Protein AF-A0A0D2DLA3-F1 (afdb_monomer_lite)

InterPro domains:
  IPR000996 Clathrin light chain [PF01086] (5-243)
  IPR000996 Clathrin light chain [PTHR10639] (50-236)

Structure (mmCIF, N/CA/C/O backbone):
data_AF-A0A0D2DLA3-F1
#
_entry.id   AF-A0A0D2DLA3-F1
#
loop_
_atom_site.group_PDB
_atom_site.id
_atom_site.type_symbol
_atom_site.label_atom_id
_atom_site.label_alt_id
_atom_site.label_comp_id
_atom_site.label_asym_id
_atom_site.label_entity_id
_atom_site.label_seq_id
_atom_site.pdbx_PDB_ins_code
_atom_site.Cartn_x
_atom_site.Cartn_y
_atom_site.Cartn_z
_atom_site.occupancy
_atom_site.B_iso_or_equiv
_atom_site.auth_seq_id
_atom_site.auth_comp_id
_atom_site.auth_asym_id
_atom_site.auth_atom_id
_atom_site.pdbx_PDB_model_num
ATOM 1 N N . MET A 1 1 ? 17.712 -27.970 -4.338 1.00 46.53 1 MET A N 1
ATOM 2 C CA . MET A 1 1 ? 17.161 -26.888 -3.478 1.00 46.53 1 MET A CA 1
ATOM 3 C C . MET A 1 1 ? 16.225 -25.955 -4.248 1.00 46.53 1 MET A C 1
ATOM 5 O O . MET A 1 1 ? 15.521 -25.199 -3.596 1.00 46.53 1 MET A O 1
ATOM 9 N N . ALA A 1 2 ? 16.168 -26.032 -5.587 1.00 53.97 2 ALA A N 1
ATOM 10 C CA . ALA A 1 2 ? 15.212 -25.301 -6.426 1.00 53.97 2 ALA A CA 1
ATOM 11 C C . ALA A 1 2 ? 13.807 -25.944 -6.466 1.00 53.97 2 ALA A C 1
ATOM 13 O O . ALA A 1 2 ? 12.880 -25.359 -6.998 1.00 53.97 2 ALA A O 1
ATOM 14 N N . ASP A 1 3 ? 13.631 -27.116 -5.857 1.00 66.25 3 ASP A N 1
ATOM 15 C CA . ASP A 1 3 ? 12.430 -27.955 -5.982 1.00 66.25 3 ASP A CA 1
ATOM 16 C C . ASP A 1 3 ? 11.294 -27.591 -5.008 1.00 66.25 3 ASP A C 1
ATOM 18 O O . ASP A 1 3 ? 10.399 -28.394 -4.764 1.00 66.25 3 ASP A O 1
ATOM 22 N N . ARG A 1 4 ? 11.361 -26.413 -4.373 1.00 71.00 4 ARG A N 1
ATOM 23 C CA . ARG A 1 4 ? 10.387 -25.983 -3.349 1.00 71.00 4 ARG A CA 1
ATOM 24 C C . ARG A 1 4 ? 9.403 -24.926 -3.844 1.00 71.00 4 ARG A C 1
ATOM 26 O O . ARG A 1 4 ? 8.439 -24.637 -3.144 1.00 71.00 4 ARG A O 1
ATOM 33 N N . PHE A 1 5 ? 9.653 -24.362 -5.021 1.00 73.00 5 PHE A N 1
ATOM 34 C CA . PHE A 1 5 ? 8.781 -23.389 -5.663 1.00 73.00 5 PHE A CA 1
ATOM 35 C C . PHE A 1 5 ? 8.350 -23.947 -7.021 1.00 73.00 5 PHE A C 1
ATOM 37 O O . PHE A 1 5 ? 9.218 -24.427 -7.752 1.00 73.00 5 PHE A O 1
ATOM 44 N N . PRO A 1 6 ? 7.051 -23.901 -7.363 1.00 71.81 6 PRO A N 1
ATOM 45 C CA . PRO A 1 6 ? 6.599 -24.248 -8.704 1.00 71.81 6 PRO A CA 1
ATOM 46 C C . PRO A 1 6 ? 7.327 -23.386 -9.737 1.00 71.81 6 PRO A C 1
ATOM 48 O O . PRO A 1 6 ? 7.520 -22.184 -9.515 1.00 71.81 6 PRO A O 1
ATOM 51 N N . SER A 1 7 ? 7.728 -23.984 -10.859 1.00 77.19 7 SER A N 1
ATOM 52 C CA . SER A 1 7 ? 8.260 -23.237 -11.998 1.00 77.19 7 SER A CA 1
ATOM 53 C C . SER A 1 7 ? 7.233 -22.190 -12.419 1.00 77.19 7 SER A C 1
ATOM 55 O O . SER A 1 7 ? 6.038 -22.477 -12.469 1.00 77.19 7 SER A O 1
ATOM 57 N N . ILE A 1 8 ? 7.680 -20.987 -12.783 1.00 73.19 8 ILE A N 1
ATOM 58 C CA . ILE A 1 8 ? 6.784 -19.952 -13.329 1.00 73.19 8 ILE A CA 1
ATOM 59 C C . ILE A 1 8 ? 6.012 -20.451 -14.566 1.00 73.19 8 ILE A C 1
ATOM 61 O O . ILE A 1 8 ? 4.908 -19.994 -14.837 1.00 73.19 8 ILE A O 1
ATOM 65 N N . GLU A 1 9 ? 6.579 -21.431 -15.270 1.00 70.38 9 GLU A N 1
ATOM 66 C CA . GLU A 1 9 ? 5.999 -22.101 -16.434 1.00 70.38 9 GLU A CA 1
ATOM 67 C C . GLU A 1 9 ? 4.851 -23.060 -16.058 1.00 70.38 9 GLU A C 1
ATOM 69 O O . GLU A 1 9 ? 3.883 -23.160 -16.807 1.00 70.38 9 GLU A O 1
ATOM 74 N N . ASP A 1 10 ? 4.891 -23.695 -14.879 1.00 68.50 10 ASP A N 1
ATOM 75 C CA . ASP A 1 10 ? 3.811 -24.578 -14.402 1.00 68.50 10 ASP A CA 1
ATOM 76 C C . ASP A 1 10 ? 2.592 -23.778 -13.912 1.00 68.50 10 ASP A C 1
ATOM 78 O O . ASP A 1 10 ? 1.448 -24.215 -14.049 1.00 68.50 10 ASP A O 1
ATOM 82 N N . ILE A 1 11 ? 2.821 -22.570 -13.377 1.00 67.31 11 ILE A N 1
ATOM 83 C CA . ILE A 1 11 ? 1.754 -21.663 -12.920 1.00 67.31 11 ILE A CA 1
ATOM 84 C C . ILE A 1 11 ? 0.933 -21.144 -14.111 1.00 67.31 11 ILE A C 1
ATOM 86 O O . ILE A 1 11 ? -0.289 -21.035 -14.006 1.00 67.31 11 ILE A O 1
ATOM 90 N N . ASP A 1 12 ? 1.578 -20.856 -15.247 1.00 69.25 12 ASP A N 1
ATOM 91 C CA . ASP A 1 12 ? 0.901 -20.398 -16.471 1.00 69.25 12 ASP A CA 1
ATOM 92 C C . ASP A 1 12 ? 0.095 -21.522 -17.146 1.00 69.25 12 ASP A C 1
ATOM 94 O O . ASP A 1 12 ? -0.987 -21.284 -17.684 1.00 69.25 12 ASP A O 1
ATOM 98 N N . ALA A 1 13 ? 0.562 -22.772 -17.042 1.00 65.00 13 ALA A N 1
ATOM 99 C CA . ALA A 1 13 ? -0.146 -23.941 -17.562 1.00 65.00 13 AL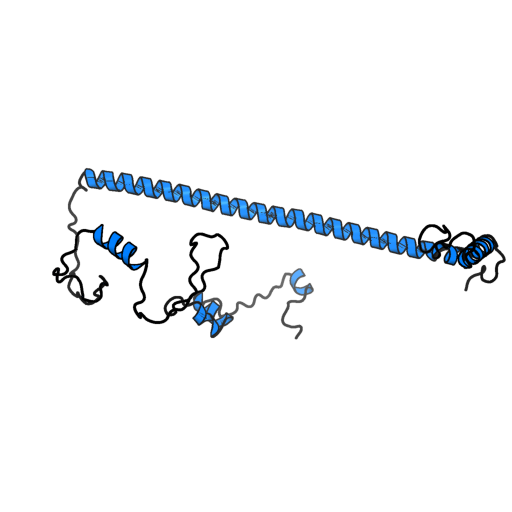A A CA 1
ATOM 100 C C . ALA A 1 13 ? -1.366 -24.365 -16.713 1.00 65.00 13 ALA A C 1
ATOM 102 O O . ALA A 1 13 ? -2.131 -25.235 -17.132 1.00 65.00 13 ALA A O 1
ATOM 103 N N . GLY A 1 14 ? -1.577 -23.755 -15.540 1.00 51.31 14 GLY A N 1
ATOM 104 C CA . GLY A 1 14 ? -2.727 -24.025 -14.670 1.00 51.31 14 GLY A CA 1
ATOM 105 C C . GLY A 1 14 ? -2.709 -25.397 -13.986 1.00 51.31 14 GLY A C 1
ATOM 106 O O . GLY A 1 14 ? -3.703 -25.780 -13.368 1.00 51.31 14 GLY A O 1
ATOM 107 N N . GLU A 1 15 ? -1.596 -26.131 -14.055 1.00 46.56 15 GLU A N 1
ATOM 108 C CA . GLU A 1 15 ? -1.418 -27.439 -13.418 1.00 46.56 15 GLU A CA 1
ATOM 109 C C . GLU A 1 15 ? -0.813 -27.260 -12.021 1.00 46.56 15 GLU A C 1
ATOM 111 O O . GLU A 1 15 ? 0.332 -27.597 -11.732 1.00 46.56 15 GLU A O 1
ATOM 116 N N . ILE A 1 16 ? -1.599 -26.667 -11.125 1.00 53.38 16 ILE A N 1
ATOM 117 C CA . ILE A 1 16 ? -1.250 -26.585 -9.710 1.00 53.38 16 ILE A CA 1
ATOM 118 C C . ILE A 1 16 ? -1.675 -27.917 -9.083 1.00 53.38 16 ILE A C 1
ATOM 120 O O . ILE A 1 16 ? -2.824 -28.066 -8.662 1.00 53.38 16 ILE A O 1
ATOM 124 N N . ASP A 1 17 ? -0.774 -28.905 -9.030 1.00 48.97 17 ASP A N 1
ATOM 125 C CA . ASP A 1 17 ? -0.955 -30.089 -8.174 1.00 48.97 17 ASP A CA 1
ATOM 126 C C . ASP A 1 17 ? -0.864 -29.620 -6.716 1.00 48.97 17 ASP A C 1
ATOM 128 O O . ASP A 1 17 ? 0.175 -29.704 -6.057 1.00 48.97 17 ASP A O 1
ATOM 132 N N . VAL A 1 18 ? -1.956 -29.040 -6.211 1.00 51.19 18 VAL A N 1
ATOM 133 C CA . VAL A 1 18 ? -2.150 -28.787 -4.786 1.00 51.19 18 VAL A CA 1
ATOM 134 C C . VAL A 1 18 ? -2.275 -30.161 -4.153 1.00 51.19 18 VAL A C 1
ATOM 136 O O . VAL A 1 18 ? -3.380 -30.663 -3.962 1.00 51.19 18 VAL A O 1
ATOM 139 N N . ARG A 1 19 ? -1.139 -30.805 -3.865 1.00 47.47 19 ARG A N 1
ATOM 140 C CA . ARG A 1 19 ? -1.125 -31.994 -3.020 1.00 47.47 19 ARG A CA 1
ATOM 141 C C . ARG A 1 19 ? -1.822 -31.603 -1.721 1.00 47.47 19 ARG A C 1
ATOM 143 O O . ARG A 1 19 ? -1.298 -30.742 -1.013 1.00 47.47 19 ARG A O 1
ATOM 150 N N . PRO A 1 20 ? -3.003 -32.168 -1.418 1.00 47.62 20 PRO A N 1
ATOM 151 C CA . PRO A 1 20 ? -3.682 -31.865 -0.177 1.00 47.62 20 PRO A CA 1
ATOM 152 C C . PRO A 1 20 ? -2.811 -32.430 0.940 1.00 47.62 20 PRO A C 1
ATOM 154 O O . PRO A 1 20 ? -2.679 -33.647 1.081 1.00 47.62 20 PRO A O 1
ATOM 157 N N . ASP A 1 21 ? -2.154 -31.543 1.682 1.00 52.16 21 ASP A N 1
ATOM 158 C CA . ASP A 1 21 ? -1.373 -31.954 2.834 1.00 52.16 21 ASP A CA 1
ATOM 159 C C . ASP A 1 21 ? -2.323 -32.633 3.842 1.00 52.16 21 ASP A C 1
ATOM 161 O O . ASP A 1 21 ? -3.357 -32.054 4.204 1.00 52.16 21 ASP A O 1
ATOM 165 N N . PRO A 1 22 ? -2.036 -33.874 4.273 1.00 55.50 22 PRO A N 1
ATOM 166 C CA . PRO A 1 22 ? -2.945 -34.640 5.118 1.00 55.50 22 PRO A CA 1
ATOM 167 C C . PRO A 1 22 ? -3.147 -34.026 6.514 1.00 55.50 22 PRO A C 1
ATOM 169 O O . PRO A 1 22 ? -4.043 -34.465 7.232 1.00 55.50 22 PRO A O 1
ATOM 172 N N . THR A 1 23 ? -2.380 -33.000 6.905 1.00 51.91 23 THR A N 1
ATOM 173 C CA . THR A 1 23 ? -2.573 -32.283 8.179 1.00 51.91 23 THR A CA 1
ATOM 174 C C . THR A 1 23 ? -3.697 -31.241 8.141 1.00 51.91 23 THR A C 1
ATOM 176 O O . THR A 1 23 ? -4.093 -30.716 9.183 1.00 51.91 23 THR A O 1
ATOM 179 N N . ALA A 1 24 ? -4.301 -30.981 6.974 1.00 55.75 24 ALA A N 1
ATOM 180 C CA . ALA A 1 24 ? -5.385 -30.005 6.836 1.00 55.75 24 ALA A CA 1
ATOM 181 C C . ALA A 1 24 ? -6.639 -30.327 7.681 1.00 55.75 24 ALA A C 1
ATOM 183 O O . ALA A 1 24 ? -7.453 -29.433 7.921 1.00 55.75 24 ALA A O 1
ATOM 184 N N . GLN A 1 25 ? -6.797 -31.567 8.161 1.00 59.72 25 GLN A N 1
ATOM 185 C CA . GLN A 1 25 ? -7.984 -32.022 8.901 1.00 59.72 25 GLN A CA 1
ATOM 186 C C . GLN A 1 25 ? -7.878 -31.936 10.441 1.00 59.72 25 GLN A C 1
ATOM 188 O O . GLN A 1 25 ? -8.784 -32.409 11.121 1.00 59.72 25 GLN A O 1
ATOM 193 N N . GLY A 1 26 ? -6.831 -31.317 11.002 1.00 65.69 26 GLY A N 1
ATOM 194 C CA . GLY A 1 26 ? -6.706 -31.084 12.454 1.00 65.69 26 GLY A CA 1
ATOM 195 C C . GLY A 1 26 ? -7.440 -29.834 12.964 1.00 65.69 26 GLY A C 1
ATOM 196 O O . GLY A 1 26 ? -7.836 -28.960 12.186 1.00 65.69 26 GLY A O 1
ATOM 197 N N . SER A 1 27 ? -7.623 -29.714 14.277 1.00 81.19 27 SER A N 1
ATOM 198 C CA . SER A 1 27 ? -8.129 -28.499 14.936 1.00 81.19 27 SER A CA 1
ATOM 199 C C . SER A 1 27 ? -7.154 -27.327 14.738 1.00 81.19 27 SER A C 1
ATOM 201 O O . SER A 1 27 ? -5.972 -27.533 14.477 1.00 81.19 27 SER A O 1
ATOM 203 N N . PHE A 1 28 ? -7.627 -26.076 14.845 1.00 81.81 28 PHE A N 1
ATOM 204 C CA . PHE A 1 28 ? -6.797 -24.870 14.649 1.00 81.81 28 PHE A CA 1
ATOM 205 C C . PHE A 1 28 ? -5.495 -24.893 15.471 1.00 81.81 28 PHE A C 1
ATOM 207 O O . PHE A 1 28 ? -4.442 -24.593 14.917 1.00 81.81 28 PHE A O 1
ATOM 214 N N . LEU A 1 29 ? -5.563 -25.352 16.724 1.00 83.00 29 LEU A N 1
ATOM 215 C CA . LEU A 1 29 ? -4.398 -25.525 17.596 1.00 83.00 29 LEU A CA 1
ATOM 216 C C . LEU A 1 29 ? -3.427 -26.606 17.105 1.00 83.00 29 LEU A C 1
ATOM 218 O O . LEU A 1 29 ? -2.230 -26.405 17.184 1.00 83.00 29 LEU A O 1
ATOM 222 N N . GLU A 1 30 ? -3.898 -27.719 16.537 1.00 85.69 30 GLU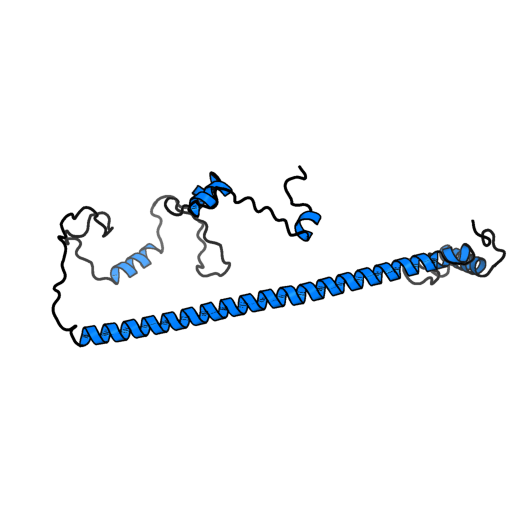 A N 1
ATOM 223 C CA . GLU A 1 30 ? -3.005 -28.759 15.994 1.00 85.69 30 GLU A CA 1
ATOM 224 C C . GLU A 1 30 ? -2.253 -28.260 14.754 1.00 85.69 30 GLU A C 1
ATOM 226 O O . GLU A 1 30 ? -1.089 -28.598 14.549 1.00 85.69 30 GLU A O 1
ATOM 231 N N . ARG A 1 31 ? -2.901 -27.420 13.932 1.00 85.81 31 ARG A N 1
ATOM 232 C CA . ARG A 1 31 ? -2.241 -26.760 12.795 1.00 85.81 31 ARG A CA 1
ATOM 233 C C . ARG A 1 31 ? -1.194 -25.751 13.253 1.00 85.81 31 ARG A C 1
ATOM 235 O O . ARG A 1 31 ? -0.132 -25.669 12.646 1.00 85.81 31 ARG A O 1
ATOM 242 N N . GLU A 1 32 ? -1.501 -24.986 14.294 1.00 87.56 32 GLU A N 1
ATOM 243 C CA . GLU A 1 32 ? -0.587 -23.989 14.848 1.00 87.56 32 GLU A CA 1
ATOM 244 C C . GLU A 1 32 ? 0.581 -24.662 15.587 1.00 87.56 32 GLU A C 1
ATOM 246 O O . GLU A 1 32 ? 1.729 -24.352 15.293 1.00 87.56 32 GLU A O 1
ATOM 251 N N . GLN A 1 33 ? 0.324 -25.711 16.372 1.00 85.38 33 GLN A N 1
ATOM 252 C CA . GLN A 1 33 ? 1.344 -26.557 16.999 1.00 85.38 33 GLN A CA 1
ATOM 253 C C . GLN A 1 33 ? 2.244 -27.259 15.973 1.00 85.38 33 GLN A C 1
ATOM 255 O O . GLN A 1 33 ? 3.447 -27.375 16.185 1.00 85.38 33 GLN A O 1
ATOM 260 N N . ALA A 1 34 ? 1.712 -27.716 14.835 1.00 83.75 34 ALA A N 1
ATOM 261 C CA . ALA A 1 34 ? 2.543 -28.297 13.779 1.00 83.75 34 ALA A CA 1
ATOM 262 C C . ALA A 1 34 ? 3.443 -27.254 13.090 1.00 83.75 34 ALA A C 1
ATOM 264 O O . ALA A 1 34 ? 4.531 -27.596 12.625 1.00 83.75 34 ALA A O 1
ATOM 265 N N . LEU A 1 35 ? 2.991 -25.998 13.007 1.00 85.81 35 LEU A N 1
ATOM 266 C CA . LEU A 1 35 ? 3.730 -24.913 12.364 1.00 85.81 35 LEU A CA 1
ATOM 267 C C . LEU A 1 35 ? 4.778 -24.288 13.295 1.00 85.81 35 LEU A C 1
ATOM 269 O O . LEU A 1 35 ? 5.883 -23.990 12.844 1.00 85.81 35 LEU A O 1
ATOM 273 N N . LEU A 1 36 ? 4.419 -24.082 14.562 1.00 84.75 36 LEU A N 1
ATOM 274 C CA . LEU A 1 36 ? 5.206 -23.352 15.555 1.00 84.75 36 LEU A CA 1
ATOM 275 C C . LEU A 1 36 ? 5.922 -24.273 16.556 1.00 84.75 36 LEU A C 1
ATOM 277 O O . LEU A 1 36 ? 6.849 -23.848 17.236 1.00 84.75 36 LEU A O 1
ATOM 281 N N . GLY A 1 37 ? 5.560 -25.556 16.602 1.00 82.62 37 GLY A N 1
ATOM 282 C CA . GLY A 1 37 ? 6.220 -26.553 17.438 1.00 82.62 37 GLY A CA 1
ATOM 283 C C . GLY A 1 37 ? 6.015 -26.290 18.928 1.00 82.62 37 GLY A C 1
ATOM 284 O O . GLY A 1 37 ? 4.885 -26.174 19.396 1.00 82.62 37 GLY A O 1
ATOM 285 N N . GLU A 1 38 ? 7.122 -26.231 19.670 1.00 79.00 38 GLU A N 1
ATOM 286 C CA . GLU A 1 38 ? 7.143 -25.949 21.114 1.00 79.00 38 GLU A CA 1
ATOM 287 C C . GLU A 1 38 ? 6.714 -24.512 21.456 1.00 79.00 38 GLU A C 1
ATOM 289 O O . GLU A 1 38 ? 6.168 -24.276 22.530 1.00 79.00 38 GLU A O 1
ATOM 294 N N . ASP A 1 39 ? 6.872 -23.567 20.523 1.00 78.19 39 ASP A N 1
ATOM 295 C CA . ASP A 1 39 ? 6.520 -22.160 20.743 1.00 78.19 39 ASP A CA 1
ATOM 296 C C . ASP A 1 39 ? 4.997 -21.921 20.759 1.00 78.19 39 ASP A C 1
ATOM 298 O O . ASP A 1 39 ? 4.549 -20.884 21.248 1.00 78.19 39 ASP A O 1
ATOM 302 N N . ALA A 1 40 ? 4.183 -22.873 20.283 1.00 80.12 40 ALA A N 1
ATOM 303 C CA . ALA A 1 40 ? 2.720 -22.772 20.338 1.00 80.12 40 ALA A CA 1
ATOM 304 C C . ALA A 1 40 ? 2.188 -22.702 21.787 1.00 80.12 40 ALA A C 1
ATOM 306 O O . ALA A 1 40 ? 1.166 -22.068 22.047 1.00 80.12 40 ALA A O 1
ATOM 307 N N . GLU A 1 41 ? 2.909 -23.276 22.763 1.00 76.19 41 GLU A N 1
ATOM 308 C CA . GLU A 1 41 ? 2.534 -23.204 24.187 1.00 76.19 41 GLU A CA 1
ATOM 309 C C . GLU A 1 41 ? 2.611 -21.777 24.758 1.00 76.19 41 GLU A C 1
ATOM 311 O O . GLU A 1 41 ? 1.994 -21.487 25.782 1.00 76.19 41 GLU A O 1
ATOM 316 N N . LEU A 1 42 ? 3.320 -20.852 24.097 1.00 74.12 42 LEU A N 1
ATOM 317 C CA . LEU A 1 42 ? 3.377 -19.448 24.514 1.00 74.12 42 LEU A CA 1
ATOM 318 C C . LEU A 1 42 ? 2.016 -18.746 24.379 1.00 74.12 42 LEU A C 1
ATOM 320 O O . LEU A 1 42 ? 1.752 -17.776 25.094 1.00 74.12 42 LEU A O 1
ATOM 324 N N . PHE A 1 43 ? 1.161 -19.230 23.474 1.00 69.19 43 PHE A N 1
ATOM 325 C CA . PHE A 1 43 ? -0.148 -18.649 23.184 1.00 69.19 43 PHE A CA 1
ATOM 326 C C . PHE A 1 43 ? -1.301 -19.312 23.949 1.00 69.19 43 PHE A C 1
ATOM 328 O O . PHE A 1 43 ? -2.422 -18.800 23.888 1.00 69.19 43 PHE A O 1
ATOM 335 N N . ASP A 1 44 ? -1.061 -20.394 24.702 1.00 71.06 44 ASP A N 1
ATOM 336 C CA . ASP A 1 44 ? -2.068 -20.925 25.624 1.00 71.06 44 ASP A CA 1
ATOM 337 C C . ASP A 1 44 ? -2.171 -19.996 26.842 1.00 71.06 44 ASP A C 1
ATOM 339 O O . ASP A 1 44 ? -1.439 -20.094 27.828 1.00 71.06 44 ASP A O 1
ATOM 343 N N . THR A 1 45 ? -3.096 -19.038 26.766 1.00 62.78 45 THR A N 1
ATOM 344 C CA . THR A 1 45 ? -3.342 -18.015 27.796 1.00 62.78 45 THR A CA 1
ATOM 345 C C . THR A 1 45 ? -3.840 -18.583 29.130 1.00 62.78 45 THR A C 1
ATOM 347 O O . THR A 1 45 ? -4.158 -17.819 30.040 1.00 62.78 45 THR A O 1
ATOM 350 N N . THR A 1 46 ? -3.955 -19.905 29.252 1.00 62.94 46 THR A N 1
ATOM 351 C CA . THR A 1 46 ? -4.566 -20.567 30.402 1.00 62.94 46 THR A CA 1
ATOM 352 C C . THR A 1 46 ? -3.632 -20.647 31.616 1.00 62.94 46 THR A C 1
ATOM 354 O O . THR A 1 46 ? -4.141 -20.649 32.733 1.00 62.94 46 THR A O 1
ATOM 357 N N . ASP A 1 47 ? -2.298 -20.637 31.451 1.00 50.50 47 ASP A N 1
ATOM 358 C CA . ASP A 1 47 ? -1.384 -20.911 32.584 1.00 50.50 47 ASP A CA 1
ATOM 359 C C . ASP A 1 47 ? -0.183 -19.957 32.758 1.00 50.50 47 ASP A C 1
ATOM 361 O O . ASP A 1 47 ? 0.784 -20.299 33.438 1.00 50.50 47 ASP A O 1
ATOM 365 N N . ARG A 1 48 ? -0.190 -18.731 32.202 1.00 46.03 48 ARG A N 1
ATOM 366 C CA . ARG A 1 48 ? 0.915 -17.773 32.454 1.00 46.03 48 ARG A CA 1
ATOM 367 C C . ARG A 1 48 ? 0.461 -16.321 32.669 1.00 46.03 48 ARG A C 1
ATOM 369 O O . ARG A 1 48 ? -0.071 -15.704 31.747 1.00 46.03 48 ARG A O 1
ATOM 376 N N . PRO A 1 49 ? 0.737 -15.717 33.844 1.00 47.75 49 PRO A N 1
ATOM 377 C CA . PRO A 1 49 ? 0.519 -14.294 34.069 1.00 47.75 49 PRO A CA 1
ATOM 378 C C . PRO A 1 49 ? 1.648 -13.511 33.387 1.00 47.75 49 PRO A C 1
ATOM 380 O O . PRO A 1 49 ? 2.811 -13.638 33.763 1.00 47.75 49 PRO A O 1
ATOM 383 N N . GLY A 1 50 ? 1.318 -12.727 32.361 1.00 46.81 50 GLY A N 1
ATOM 384 C CA . GLY A 1 50 ? 2.293 -11.881 31.660 1.00 46.81 50 GLY A CA 1
ATOM 385 C C . GLY A 1 50 ? 2.214 -11.900 30.134 1.00 46.81 50 GLY A C 1
ATOM 386 O O . GLY A 1 50 ? 3.158 -11.449 29.491 1.00 46.81 50 GLY A O 1
ATOM 387 N N . ALA A 1 51 ? 1.124 -12.411 29.547 1.00 45.00 51 ALA A N 1
ATOM 388 C CA . ALA A 1 51 ? 0.850 -12.235 28.123 1.00 45.00 51 ALA A CA 1
ATOM 389 C C . ALA A 1 51 ? 0.875 -10.734 27.777 1.00 45.00 51 ALA A C 1
ATOM 391 O O . ALA A 1 51 ? 0.094 -9.947 28.312 1.00 45.00 51 ALA A O 1
ATOM 392 N N . ALA A 1 52 ? 1.839 -10.364 26.935 1.00 46.56 52 ALA A N 1
ATOM 393 C CA . ALA A 1 52 ? 2.229 -9.001 26.612 1.00 46.56 52 ALA A CA 1
ATOM 394 C C . ALA A 1 52 ? 1.046 -8.162 26.104 1.00 46.56 52 ALA A C 1
ATOM 396 O O . ALA A 1 52 ? 0.571 -8.342 24.982 1.00 46.56 52 ALA A O 1
ATOM 397 N N . THR A 1 53 ? 0.585 -7.220 26.925 1.00 45.97 53 THR A N 1
ATOM 398 C CA . THR A 1 53 ? -0.293 -6.142 26.474 1.00 45.97 53 THR A CA 1
ATOM 399 C C . THR A 1 53 ? 0.559 -5.131 25.718 1.00 45.97 53 THR A C 1
ATOM 401 O O . THR A 1 53 ? 1.524 -4.599 26.259 1.00 45.97 53 THR A O 1
ATOM 404 N N . VAL A 1 54 ? 0.217 -4.920 24.452 1.00 44.66 54 VAL A N 1
ATOM 405 C CA . VAL A 1 54 ? 0.807 -3.921 23.557 1.00 44.66 54 VAL A CA 1
ATOM 406 C C . VAL A 1 54 ? 0.724 -2.525 24.177 1.00 44.66 54 VAL A C 1
ATOM 408 O O . VAL A 1 54 ? -0.360 -2.071 24.537 1.00 44.66 54 VAL A O 1
ATOM 411 N N . GLU A 1 55 ? 1.887 -1.888 24.297 1.00 37.22 55 GLU A N 1
ATOM 412 C CA . GLU A 1 55 ? 2.071 -0.496 24.695 1.00 37.22 55 GLU A CA 1
ATOM 413 C C . GLU A 1 55 ? 1.482 0.419 23.613 1.00 37.22 55 GLU A C 1
ATOM 415 O O . GLU A 1 55 ? 2.039 0.536 22.521 1.00 37.22 55 GLU A O 1
ATOM 420 N N . ASP A 1 56 ? 0.328 1.019 23.902 1.00 45.06 56 ASP A N 1
ATOM 421 C CA . ASP A 1 56 ? -0.198 2.157 23.152 1.00 45.06 56 ASP A CA 1
ATOM 422 C C . ASP A 1 56 ? 0.150 3.415 23.956 1.00 45.06 56 ASP A C 1
ATOM 424 O O . ASP A 1 56 ? -0.196 3.549 25.131 1.00 45.06 56 ASP A O 1
ATOM 428 N N . ASP A 1 57 ? 0.935 4.268 23.308 1.00 42.53 57 ASP A N 1
ATOM 429 C CA . ASP A 1 57 ? 1.654 5.450 23.793 1.00 42.53 57 ASP A CA 1
ATOM 430 C C . ASP A 1 57 ? 0.697 6.639 24.057 1.00 42.53 57 ASP A C 1
ATOM 432 O O . ASP A 1 57 ? 0.937 7.766 23.629 1.00 42.53 57 ASP A O 1
ATOM 436 N N . ASP A 1 58 ? -0.423 6.383 24.737 1.00 47.66 58 ASP A N 1
ATOM 437 C CA . ASP A 1 58 ? -1.391 7.394 25.169 1.00 47.66 58 ASP A CA 1
ATOM 438 C C . ASP A 1 58 ? -1.601 7.289 26.689 1.00 47.66 58 ASP A C 1
ATOM 440 O O . ASP A 1 58 ? -2.434 6.543 27.205 1.00 47.66 58 ASP A O 1
ATOM 444 N N . ASP A 1 59 ? -0.774 8.065 27.390 1.00 45.34 59 ASP A N 1
ATOM 445 C CA . ASP A 1 59 ? -0.871 8.562 28.767 1.00 45.34 59 ASP A CA 1
ATOM 446 C C . ASP A 1 59 ? -2.293 8.531 29.375 1.00 45.34 59 ASP A C 1
ATOM 448 O O . ASP A 1 59 ? -3.028 9.522 29.374 1.00 45.34 59 ASP A O 1
ATOM 452 N N . LEU A 1 60 ? -2.690 7.374 29.919 1.00 51.75 60 LEU A N 1
ATOM 453 C CA . LEU A 1 60 ? -3.938 7.205 30.678 1.00 51.75 60 LEU A CA 1
ATOM 454 C C . LEU A 1 60 ? -3.730 6.640 32.087 1.00 51.75 60 LEU A C 1
ATOM 456 O O . LEU A 1 60 ? -4.701 6.275 32.741 1.00 51.75 60 LEU A O 1
ATOM 460 N N . LEU A 1 61 ? -2.492 6.610 32.580 1.00 52.12 61 LEU A N 1
ATOM 461 C CA . LEU A 1 61 ? -2.159 6.344 33.983 1.00 52.12 61 LEU A CA 1
ATOM 462 C C . LEU A 1 61 ? -0.840 7.053 34.312 1.00 52.12 61 LEU A C 1
ATOM 464 O O . LEU A 1 61 ? 0.215 6.445 34.481 1.00 52.12 61 LEU A O 1
ATOM 468 N N . GLY A 1 62 ? -0.911 8.383 34.360 1.00 43.00 62 GLY A N 1
ATOM 469 C CA . GLY A 1 62 ? 0.173 9.215 34.858 1.00 43.00 62 GLY A CA 1
ATOM 470 C C . GLY A 1 62 ? 0.502 8.847 36.304 1.00 43.00 62 GLY A C 1
ATOM 471 O O . GLY A 1 62 ? -0.317 9.049 37.198 1.00 43.00 62 GLY A O 1
ATOM 472 N N . GLY A 1 63 ? 1.702 8.318 36.537 1.00 45.94 63 GLY A N 1
ATOM 473 C CA . GLY A 1 63 ? 2.158 8.016 37.892 1.00 45.94 63 GLY A CA 1
ATOM 474 C C . GLY A 1 63 ? 3.282 6.995 37.969 1.00 45.94 63 GLY A C 1
ATOM 475 O O . GLY A 1 63 ? 3.087 5.922 38.519 1.00 45.94 63 GLY A O 1
ATOM 476 N N . ASP A 1 64 ? 4.433 7.357 37.400 1.00 44.59 64 ASP A N 1
ATOM 477 C CA . ASP A 1 64 ? 5.796 6.887 37.699 1.00 44.59 64 ASP A CA 1
ATOM 478 C C . ASP A 1 64 ? 5.926 5.935 38.912 1.00 44.59 64 ASP A C 1
ATOM 480 O O . ASP A 1 64 ? 5.843 6.348 40.070 1.00 44.59 64 ASP A O 1
ATOM 484 N N . GLY A 1 65 ? 6.138 4.646 38.641 1.00 39.91 65 GLY A N 1
ATOM 485 C CA . GLY A 1 65 ? 6.247 3.617 39.673 1.00 39.91 65 GLY A CA 1
ATOM 486 C C . GLY A 1 65 ? 6.632 2.264 39.094 1.00 39.91 65 GLY A C 1
ATOM 487 O O . GLY A 1 65 ? 5.805 1.364 39.004 1.00 39.91 65 GLY A O 1
ATOM 488 N N . ASP A 1 66 ? 7.891 2.177 38.673 1.00 44.97 66 ASP A N 1
ATOM 489 C CA . ASP A 1 66 ? 8.638 0.997 38.234 1.00 44.97 66 ASP A CA 1
ATOM 490 C C . ASP A 1 66 ? 8.065 -0.364 38.684 1.00 44.97 66 ASP A C 1
ATOM 492 O O . ASP A 1 66 ? 8.009 -0.721 39.865 1.00 44.97 66 ASP A O 1
ATOM 496 N N . PHE A 1 67 ? 7.682 -1.128 37.664 1.00 37.56 67 PHE A N 1
ATOM 497 C CA . PHE A 1 67 ? 7.330 -2.538 37.670 1.00 37.56 67 PHE A CA 1
ATOM 498 C C . PHE A 1 67 ? 8.343 -3.386 38.455 1.00 37.56 67 PHE A C 1
ATOM 500 O O . PHE A 1 67 ? 9.346 -3.827 37.903 1.00 37.56 67 PHE A O 1
ATOM 507 N N . THR A 1 68 ? 8.038 -3.758 39.700 1.00 40.34 68 THR A N 1
ATOM 508 C CA . THR A 1 68 ? 8.607 -4.985 40.282 1.00 40.34 68 THR A CA 1
ATOM 509 C C . THR A 1 68 ? 7.586 -5.732 41.136 1.00 40.34 68 THR A C 1
ATOM 511 O O . THR A 1 68 ? 7.232 -5.361 42.252 1.00 40.34 68 THR A O 1
ATOM 514 N N . SER A 1 69 ? 7.106 -6.845 40.587 1.00 37.62 69 SER A N 1
ATOM 515 C CA . SER A 1 69 ? 6.281 -7.834 41.273 1.00 37.62 69 SE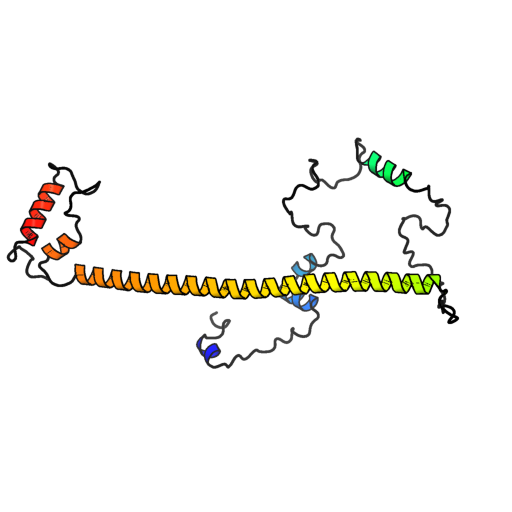R A CA 1
ATOM 516 C C . SER A 1 69 ? 7.133 -8.605 42.293 1.00 37.62 69 SER A C 1
ATOM 518 O O . SER A 1 69 ? 7.754 -9.611 41.959 1.00 37.62 69 SER A O 1
ATOM 520 N N . ALA A 1 70 ? 7.196 -8.138 43.541 1.00 37.53 70 ALA A N 1
ATOM 521 C CA . ALA A 1 70 ? 7.802 -8.872 44.656 1.00 37.53 70 ALA A CA 1
ATOM 522 C C . ALA A 1 70 ? 7.128 -8.492 45.994 1.00 37.53 70 ALA A C 1
ATOM 524 O O . ALA A 1 70 ? 6.570 -7.405 46.117 1.00 37.53 70 ALA A O 1
ATOM 525 N N . PRO A 1 71 ? 7.081 -9.405 46.980 1.00 42.59 71 PRO A N 1
ATOM 526 C CA . PRO A 1 71 ? 5.939 -9.532 47.879 1.00 42.59 71 PRO A CA 1
ATOM 527 C C . PRO A 1 71 ? 5.890 -8.482 48.994 1.00 42.59 71 PRO A C 1
ATOM 529 O O . PRO A 1 71 ? 6.910 -8.118 49.574 1.00 42.59 71 PRO A O 1
ATOM 532 N N . VAL A 1 72 ? 4.646 -8.098 49.312 1.00 41.41 72 VAL A N 1
ATOM 533 C CA . VAL A 1 72 ? 4.148 -7.315 50.457 1.00 41.41 72 VAL A CA 1
ATOM 534 C C . VAL A 1 72 ? 5.149 -7.214 51.616 1.00 41.41 72 VAL A C 1
ATOM 536 O O . VAL A 1 72 ? 5.216 -8.064 52.504 1.00 41.41 72 VAL A O 1
ATOM 539 N N . GLN A 1 73 ? 5.898 -6.115 51.634 1.00 35.84 73 GLN A N 1
ATOM 540 C CA . GLN A 1 73 ? 6.427 -5.518 52.856 1.00 35.84 73 GLN A CA 1
ATOM 541 C C . GLN A 1 73 ? 5.826 -4.114 52.978 1.00 35.84 73 GLN A C 1
ATOM 543 O O . GLN A 1 73 ? 5.798 -3.380 51.992 1.00 35.84 73 GLN A O 1
ATOM 548 N N . PRO A 1 74 ? 5.289 -3.732 54.150 1.00 49.12 74 PRO A N 1
ATOM 549 C CA . PRO A 1 74 ? 4.457 -2.548 54.259 1.00 49.12 74 PRO A CA 1
ATOM 550 C C . PRO A 1 74 ? 5.344 -1.300 54.269 1.00 49.12 74 PRO A C 1
ATOM 552 O O . PRO A 1 74 ? 6.113 -1.065 55.200 1.00 49.12 74 PRO A O 1
ATOM 555 N N . SER A 1 75 ? 5.238 -0.484 53.228 1.00 38.66 75 SER A N 1
ATOM 556 C CA . SER A 1 75 ? 5.676 0.912 53.225 1.00 38.66 75 SER A CA 1
ATOM 557 C C . SER A 1 75 ? 4.605 1.718 52.502 1.00 38.66 75 SER A C 1
ATOM 559 O O . SER A 1 75 ? 4.221 1.391 51.386 1.00 38.66 75 SER A O 1
ATOM 561 N N . GLY A 1 76 ? 4.016 2.647 53.254 1.00 36.28 76 GLY A N 1
ATOM 562 C CA . GLY A 1 76 ? 2.663 3.154 53.052 1.00 36.28 76 GLY A CA 1
ATOM 563 C C . GLY A 1 76 ? 2.509 4.296 52.056 1.00 36.28 76 GLY A C 1
ATOM 564 O O . GLY A 1 76 ? 3.482 4.830 51.531 1.00 36.28 76 GLY A O 1
ATOM 565 N N . GLY A 1 77 ? 1.251 4.697 51.866 1.00 51.12 77 GLY A N 1
ATOM 566 C CA . GLY A 1 77 ? 0.916 5.923 51.154 1.00 51.12 77 GLY A CA 1
ATOM 567 C C . GLY A 1 77 ? -0.542 6.047 50.745 1.00 51.12 77 GLY A C 1
ATOM 568 O O . GLY A 1 77 ? -1.309 6.705 51.441 1.00 51.12 77 GLY A O 1
ATOM 569 N N . ASP A 1 78 ? -0.900 5.433 49.616 1.00 55.34 78 ASP A N 1
ATOM 570 C CA . ASP A 1 78 ? -2.012 5.948 48.802 1.00 55.34 78 ASP A CA 1
ATOM 571 C C . ASP A 1 78 ? -3.045 4.875 48.406 1.00 55.34 78 ASP A C 1
ATOM 573 O O . ASP A 1 78 ? -4.214 4.999 48.755 1.00 55.34 78 ASP A O 1
ATOM 577 N N . GLY A 1 79 ? -2.627 3.744 47.822 1.00 55.31 79 GLY A N 1
ATOM 578 C CA . GLY A 1 79 ? -3.565 2.723 47.311 1.00 55.31 79 GLY A CA 1
ATOM 579 C C . GLY A 1 79 ? -4.387 1.964 48.365 1.00 55.31 79 GLY A C 1
ATOM 580 O O . GLY A 1 79 ? -5.342 1.275 48.023 1.00 55.31 79 GLY A O 1
ATOM 581 N N . GLN A 1 80 ? -4.045 2.083 49.652 1.00 59.84 80 GLN A N 1
ATOM 582 C CA . GLN A 1 80 ? -4.891 1.541 50.722 1.00 59.84 80 GLN A CA 1
ATOM 583 C C . GLN A 1 80 ? -6.153 2.395 50.908 1.00 59.84 80 GLN A C 1
ATOM 585 O O . GLN A 1 80 ? -7.225 1.834 51.083 1.00 59.84 80 GLN A O 1
ATOM 590 N N . GLN A 1 81 ? -6.060 3.722 50.738 1.00 73.38 81 GLN A N 1
ATOM 591 C CA . GLN A 1 81 ? -7.196 4.626 50.941 1.00 73.38 81 GLN A CA 1
ATOM 592 C C . GLN A 1 81 ? -8.298 4.436 49.889 1.00 73.38 81 GLN A C 1
ATOM 594 O O . GLN A 1 81 ? -9.469 4.489 50.242 1.00 73.38 81 GLN A O 1
ATOM 599 N N . GLU A 1 82 ? -7.956 4.191 48.618 1.00 77.12 82 GLU A N 1
ATOM 600 C CA . GLU A 1 82 ? -8.957 3.987 47.553 1.00 77.12 82 GLU A CA 1
ATOM 601 C C . GLU A 1 82 ? -9.699 2.651 47.684 1.00 77.12 82 GLU A C 1
ATOM 603 O O . GLU A 1 82 ? -10.903 2.580 47.431 1.00 77.12 82 GLU A O 1
ATOM 608 N N . LEU A 1 83 ? -8.996 1.594 48.107 1.00 80.25 83 LEU A N 1
ATOM 609 C CA . LEU A 1 83 ? -9.630 0.318 48.436 1.00 80.25 83 LEU A CA 1
ATOM 610 C C . LEU A 1 83 ? -10.518 0.457 49.678 1.00 80.25 83 LEU A C 1
ATOM 612 O O . LEU A 1 83 ? -11.666 0.026 49.625 1.00 80.25 83 LEU A O 1
ATOM 616 N N . ASP A 1 84 ? -10.046 1.132 50.733 1.00 82.88 84 ASP A N 1
ATOM 617 C CA . ASP A 1 84 ? -10.852 1.433 51.924 1.00 82.88 84 ASP A CA 1
ATOM 618 C C . ASP A 1 84 ? -12.122 2.247 51.559 1.00 82.88 84 ASP A C 1
ATOM 620 O O . ASP A 1 84 ? -13.204 1.993 52.095 1.00 82.88 84 ASP A O 1
ATOM 624 N N . ASP A 1 85 ? -12.035 3.195 50.614 1.00 85.94 85 ASP A N 1
ATOM 625 C CA . ASP A 1 85 ? -13.167 4.024 50.162 1.00 85.94 85 ASP A CA 1
ATOM 626 C C . ASP A 1 85 ? -14.188 3.214 49.333 1.00 85.94 85 ASP A C 1
ATOM 628 O O . ASP A 1 85 ? -15.396 3.265 49.607 1.00 85.94 85 ASP A O 1
ATOM 632 N N . PHE A 1 86 ? -13.720 2.380 48.390 1.00 86.81 86 PHE A N 1
ATOM 633 C CA . PHE A 1 86 ? -14.568 1.436 47.647 1.00 86.81 86 PHE A CA 1
ATOM 634 C C . PHE A 1 86 ? -15.252 0.434 48.587 1.00 86.81 86 PHE A C 1
ATOM 636 O O . PHE A 1 86 ? -16.458 0.210 48.469 1.00 86.81 86 PHE A O 1
ATOM 643 N N . GLU A 1 87 ? -14.526 -0.130 49.556 1.00 81.56 87 GLU A N 1
ATOM 644 C CA . GLU A 1 87 ? -15.074 -1.070 50.538 1.00 81.56 87 GLU A CA 1
ATOM 645 C C . GLU A 1 87 ? -16.080 -0.401 51.487 1.00 81.56 87 GLU A C 1
ATOM 647 O O . GLU A 1 87 ? -17.101 -1.004 51.816 1.00 81.56 87 GLU A O 1
ATOM 652 N N . SER A 1 88 ? -15.862 0.862 51.873 1.00 84.38 88 SER A N 1
ATOM 653 C CA . SER A 1 88 ? -16.795 1.618 52.724 1.00 84.38 88 SER A CA 1
ATOM 654 C C . SER A 1 88 ? -18.091 2.039 52.014 1.00 84.38 88 SER A C 1
ATOM 656 O O . SER A 1 88 ? -19.107 2.291 52.671 1.00 84.38 88 SER A O 1
ATOM 658 N N . SER A 1 89 ? -18.079 2.083 50.675 1.00 87.31 89 SER A N 1
ATOM 659 C CA . SER A 1 89 ? -19.243 2.418 49.844 1.00 87.31 89 SER A CA 1
ATOM 660 C C . SER A 1 89 ? -20.260 1.278 49.744 1.00 87.31 89 SER A C 1
ATOM 662 O O . SER A 1 89 ? -21.432 1.517 49.429 1.00 87.31 89 SER A O 1
ATOM 664 N N . PHE A 1 90 ? -19.848 0.041 50.033 1.00 83.19 90 PHE A N 1
ATOM 665 C CA . PHE A 1 90 ? -20.753 -1.098 50.127 1.00 83.19 90 PHE A CA 1
ATOM 666 C C . PHE A 1 90 ? -21.091 -1.388 51.598 1.00 83.19 90 PHE A C 1
ATOM 668 O O . PHE A 1 90 ? -20.210 -1.380 52.455 1.00 83.19 90 PHE A O 1
ATOM 675 N N . PRO A 1 91 ? -22.364 -1.664 51.943 1.00 82.88 91 PRO A N 1
ATOM 676 C CA . PRO A 1 91 ? -22.696 -2.113 53.290 1.00 82.88 91 PRO A CA 1
ATOM 677 C C . PRO A 1 91 ? -21.912 -3.391 53.612 1.00 82.88 91 PRO A C 1
ATOM 679 O O . PRO A 1 91 ? -21.872 -4.305 52.787 1.00 82.88 91 PRO A O 1
ATOM 682 N N . ALA A 1 92 ? -21.321 -3.463 54.811 1.00 72.62 92 ALA A N 1
ATOM 683 C CA . ALA A 1 92 ? -20.583 -4.639 55.265 1.00 72.62 92 ALA A CA 1
ATOM 684 C C . ALA A 1 92 ? -21.453 -5.897 55.112 1.00 72.62 92 ALA A C 1
ATOM 686 O O . ALA A 1 92 ? -22.478 -6.049 55.783 1.00 72.62 92 ALA A O 1
ATOM 687 N N . ILE A 1 93 ? -21.057 -6.781 54.197 1.00 69.69 93 ILE A N 1
ATOM 688 C CA . ILE A 1 93 ? -21.722 -8.063 53.994 1.00 69.69 93 ILE A CA 1
ATOM 689 C C . ILE A 1 93 ? -21.394 -8.925 55.215 1.00 69.69 93 ILE A C 1
ATOM 691 O O . ILE A 1 93 ? -20.229 -9.218 55.476 1.00 69.69 93 ILE A O 1
ATOM 695 N N . ASP A 1 94 ? -22.412 -9.321 55.981 1.00 65.06 94 ASP A N 1
ATOM 696 C CA . ASP A 1 94 ? -22.263 -10.303 57.056 1.00 65.06 94 ASP A CA 1
ATOM 697 C C . ASP A 1 94 ? -21.765 -11.627 56.451 1.00 65.06 94 ASP A C 1
ATOM 699 O O . ASP A 1 94 ? -22.516 -12.409 55.868 1.00 65.06 94 ASP A O 1
ATOM 703 N N . THR A 1 95 ? -20.461 -11.878 56.567 1.00 61.69 95 THR A N 1
ATOM 704 C CA . THR A 1 95 ? -19.803 -13.109 56.102 1.00 61.69 95 THR A CA 1
ATOM 705 C C . THR A 1 95 ? -20.104 -14.313 56.994 1.00 6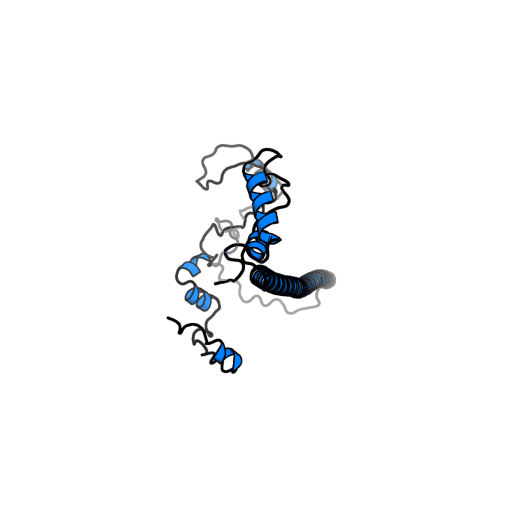1.69 95 THR A C 1
ATOM 707 O O . THR A 1 95 ? -19.567 -15.393 56.766 1.00 61.69 95 THR A O 1
ATOM 710 N N . ARG A 1 96 ? -21.004 -14.183 57.984 1.00 56.56 96 ARG A N 1
ATOM 711 C CA . ARG A 1 96 ? -21.601 -15.350 58.653 1.00 56.56 96 ARG A CA 1
ATOM 712 C C . ARG A 1 96 ? -22.603 -16.083 57.771 1.00 56.56 96 ARG A C 1
ATOM 714 O O . ARG A 1 96 ? -23.100 -17.127 58.184 1.00 56.56 96 ARG A O 1
ATOM 721 N N . ASN A 1 97 ? -22.890 -15.586 56.569 1.00 52.47 97 ASN A N 1
ATOM 722 C CA . ASN A 1 97 ? -23.546 -16.406 55.570 1.00 52.47 97 ASN A CA 1
ATOM 723 C C . ASN A 1 97 ? -22.639 -17.604 55.232 1.00 52.47 97 ASN A C 1
ATOM 725 O O . ASN A 1 97 ? -21.673 -17.466 54.484 1.00 52.47 97 ASN A O 1
ATOM 729 N N . GLU A 1 98 ? -22.985 -18.783 55.759 1.00 57.09 98 GLU A N 1
ATOM 730 C CA . GLU A 1 98 ? -22.312 -20.077 55.528 1.00 57.09 98 GLU A CA 1
ATOM 731 C C . GLU A 1 98 ? -22.185 -20.457 54.036 1.00 57.09 98 GLU A C 1
ATOM 733 O O . GLU A 1 98 ? -21.541 -21.446 53.701 1.00 57.09 98 GLU A O 1
ATOM 738 N N . SER A 1 99 ? -22.766 -19.666 53.127 1.00 55.25 99 SER A N 1
ATOM 739 C CA . SER A 1 99 ? -22.670 -19.834 51.674 1.00 55.25 99 SER A CA 1
ATOM 740 C C . SER A 1 99 ? -21.381 -19.274 51.047 1.00 55.25 99 SER A C 1
ATOM 742 O O . SER A 1 99 ? -21.167 -19.470 49.853 1.00 55.25 99 SER A O 1
ATOM 744 N N . VAL A 1 100 ? -20.530 -18.559 51.795 1.00 50.50 100 VAL A N 1
ATOM 745 C CA . VAL A 1 100 ? -19.247 -18.040 51.284 1.00 50.50 100 VAL A CA 1
ATOM 746 C C . VAL A 1 100 ? -18.109 -18.912 51.810 1.00 50.50 100 VAL A C 1
ATOM 748 O O . VAL A 1 100 ? -17.741 -18.840 52.980 1.00 50.50 100 VAL A O 1
ATOM 751 N N . ALA A 1 101 ? -17.538 -19.748 50.941 1.00 53.47 101 ALA A N 1
ATOM 752 C CA . ALA A 1 101 ? -16.334 -20.504 51.270 1.00 53.47 101 ALA A CA 1
ATOM 753 C C . ALA A 1 101 ? -15.161 -19.542 51.583 1.00 53.47 101 ALA A C 1
ATOM 755 O O . ALA A 1 101 ? -15.068 -18.472 50.971 1.00 53.47 101 ALA A O 1
ATOM 756 N N . PRO A 1 102 ? -14.227 -19.907 52.487 1.00 61.69 102 PRO A N 1
ATOM 757 C CA . PRO A 1 102 ? -13.223 -18.998 53.061 1.00 61.69 102 PRO A CA 1
ATOM 758 C C . PRO A 1 102 ? -12.171 -18.435 52.082 1.00 61.69 102 PRO A C 1
ATOM 760 O O . PRO A 1 102 ? -11.246 -17.762 52.521 1.00 61.69 102 PRO A O 1
ATOM 763 N N . SER A 1 103 ? -12.297 -18.674 50.772 1.00 59.22 103 SER A N 1
ATOM 764 C CA . SER A 1 103 ? -11.400 -18.138 49.737 1.00 59.22 103 SER A CA 1
ATOM 765 C C . SER A 1 103 ? -12.099 -17.240 48.699 1.00 59.22 103 SER A C 1
ATOM 767 O O . SER A 1 103 ? -11.582 -17.063 47.598 1.00 59.22 103 SER A O 1
ATOM 769 N N . GLY A 1 104 ? -13.275 -16.676 49.004 1.00 58.66 104 GLY A N 1
ATOM 770 C CA . GLY A 1 104 ? -13.880 -15.575 48.226 1.00 58.66 104 GLY A CA 1
ATOM 771 C C . GLY A 1 104 ? -14.324 -15.906 46.792 1.00 58.66 104 GLY A C 1
ATOM 772 O O . GLY A 1 104 ? -14.821 -15.034 46.085 1.00 58.66 104 GLY A O 1
ATOM 773 N N . THR A 1 105 ? -14.193 -17.158 46.355 1.00 54.69 105 THR A N 1
ATOM 774 C CA . THR A 1 105 ? -14.634 -17.613 45.035 1.00 54.69 105 THR A CA 1
ATOM 775 C C . THR A 1 105 ? -15.995 -18.299 45.178 1.00 54.69 105 THR A C 1
ATOM 777 O O . THR A 1 105 ? -16.112 -19.306 45.867 1.00 54.69 105 THR A O 1
ATOM 780 N N . ILE A 1 106 ? -17.034 -17.758 44.531 1.00 57.91 106 ILE A N 1
ATOM 781 C CA . ILE A 1 106 ? -18.439 -18.220 44.639 1.00 57.91 106 ILE A CA 1
ATOM 782 C C . ILE A 1 106 ? -18.692 -19.547 43.885 1.00 57.91 106 ILE A C 1
ATOM 784 O O . ILE A 1 106 ? -19.770 -20.129 43.959 1.00 57.91 106 ILE A O 1
ATOM 788 N N . THR A 1 107 ? -17.694 -20.092 43.191 1.00 48.19 107 THR A N 1
ATOM 789 C CA . THR A 1 107 ? -17.793 -21.396 42.523 1.00 48.19 107 THR A CA 1
ATOM 790 C C . THR A 1 107 ? -17.260 -22.507 43.437 1.00 48.19 107 THR A C 1
ATOM 792 O O . THR A 1 107 ? -16.203 -23.088 43.191 1.00 48.19 107 THR A O 1
ATOM 795 N N . ASP A 1 108 ? -17.997 -22.827 44.505 1.00 44.97 108 ASP A N 1
ATOM 796 C CA . ASP A 1 108 ? -17.816 -24.115 45.180 1.00 44.97 108 ASP A CA 1
ATOM 797 C C . ASP A 1 108 ? -18.439 -25.213 44.304 1.00 44.97 108 ASP A C 1
ATOM 799 O O . ASP A 1 108 ? -19.653 -25.409 44.252 1.00 44.97 108 ASP A O 1
ATOM 803 N N . SER A 1 109 ? -17.573 -25.918 43.577 1.00 51.34 109 SER A N 1
ATOM 804 C CA . SER A 1 109 ? -17.901 -27.075 42.734 1.00 51.34 109 SER A CA 1
ATOM 805 C C . SER A 1 109 ? -18.239 -28.338 43.548 1.00 51.34 109 SER A C 1
ATOM 807 O O . SER A 1 109 ? -18.185 -29.446 43.015 1.00 51.34 109 SER A O 1
ATOM 809 N N . THR A 1 110 ? -18.592 -28.206 44.831 1.00 48.34 110 THR A N 1
ATOM 810 C CA . THR A 1 110 ? -18.851 -29.330 45.742 1.00 48.34 110 THR A CA 1
ATOM 811 C C . THR A 1 110 ? -20.258 -29.369 46.329 1.00 48.34 110 THR A C 1
ATOM 813 O O . THR A 1 110 ? -20.605 -30.362 46.973 1.00 48.34 110 THR A O 1
ATOM 816 N N . PHE A 1 111 ? -21.146 -28.428 45.989 1.00 48.03 111 PHE A N 1
ATOM 817 C CA . PHE A 1 111 ? -22.586 -28.623 46.193 1.00 48.03 111 PHE A CA 1
ATOM 818 C C . PHE A 1 111 ? -23.194 -29.520 45.107 1.00 48.03 111 PHE A C 1
ATOM 820 O O . PHE A 1 111 ? -23.972 -29.111 44.243 1.00 48.03 111 PHE A O 1
ATOM 827 N N . GLY A 1 112 ? -22.870 -30.810 45.215 1.00 45.84 112 GLY A N 1
ATOM 828 C CA . GLY A 1 112 ? -23.770 -31.867 44.782 1.00 45.84 112 GLY A CA 1
ATOM 829 C C . GLY A 1 112 ? -25.101 -31.693 45.508 1.00 45.84 112 GLY A C 1
ATOM 830 O O . GLY A 1 112 ? -25.166 -31.806 46.728 1.00 45.84 112 GLY A O 1
ATOM 831 N N . GLY A 1 113 ? -26.167 -31.377 44.776 1.00 46.94 113 GLY A N 1
ATOM 832 C CA . GLY A 1 113 ? -27.484 -31.306 45.404 1.00 46.94 113 GLY A CA 1
ATOM 833 C C . GLY A 1 113 ? -28.551 -30.475 44.717 1.00 46.94 113 GLY A C 1
ATOM 834 O O . GLY A 1 113 ? -29.716 -30.668 45.061 1.00 46.94 113 GLY A O 1
ATOM 835 N N . TYR A 1 114 ? -28.246 -29.636 43.720 1.00 46.00 114 TYR A N 1
ATOM 836 C CA . TYR A 1 114 ? -29.319 -29.108 42.874 1.00 46.00 114 TYR A CA 1
ATOM 837 C C . TYR A 1 114 ? -29.741 -30.182 41.864 1.00 46.00 114 TYR A C 1
ATOM 839 O O . TYR A 1 114 ? -29.441 -30.169 40.675 1.00 46.00 114 TYR A O 1
ATOM 847 N N . THR A 1 115 ? -30.450 -31.174 42.414 1.00 51.72 115 THR A N 1
ATOM 848 C CA . THR A 1 115 ? -31.713 -31.674 41.880 1.00 51.72 115 THR A CA 1
ATOM 849 C C . THR A 1 115 ? -32.200 -30.753 40.784 1.00 51.72 115 THR A C 1
ATOM 851 O O . THR A 1 115 ? -32.532 -29.605 41.065 1.00 51.72 115 THR A O 1
ATOM 854 N N . ASN A 1 116 ? -32.176 -31.278 39.560 1.00 55.91 116 ASN A N 1
ATOM 855 C CA . ASN A 1 116 ? -33.049 -30.957 38.443 1.00 55.91 116 ASN A CA 1
ATOM 856 C C . ASN A 1 116 ? -34.152 -29.956 38.837 1.00 55.91 116 ASN A C 1
ATOM 858 O O . ASN A 1 116 ? -35.274 -30.363 39.150 1.00 55.91 116 ASN A O 1
ATOM 862 N N . TYR A 1 117 ? -33.819 -28.660 38.903 1.00 56.03 117 TYR A N 1
ATOM 863 C CA . TYR A 1 117 ? -34.796 -27.625 39.205 1.00 56.03 117 TYR A CA 1
ATOM 864 C C . TYR A 1 117 ? -35.589 -27.469 37.920 1.00 56.03 117 TYR A C 1
ATOM 866 O O . TYR A 1 117 ? -35.264 -26.676 37.041 1.00 56.03 117 TYR A O 1
ATOM 874 N N . THR A 1 118 ? -36.590 -28.330 37.771 1.00 60.81 118 THR A N 1
ATOM 875 C CA . THR A 1 118 ? -37.627 -28.152 36.771 1.00 60.81 118 THR A CA 1
ATOM 876 C C . THR A 1 118 ? -38.380 -26.912 37.215 1.00 60.81 118 THR A C 1
ATOM 878 O O . THR A 1 118 ? -39.199 -26.976 38.132 1.00 60.81 118 THR A O 1
ATOM 881 N N . ALA A 1 119 ? -38.021 -25.763 36.639 1.00 65.31 119 ALA A N 1
ATOM 882 C CA . ALA A 1 119 ? -38.759 -24.532 36.855 1.00 65.31 119 ALA A CA 1
ATOM 883 C C . ALA A 1 119 ? -40.248 -24.824 36.592 1.00 65.31 119 ALA A C 1
ATOM 885 O O . ALA A 1 119 ? -40.554 -25.491 35.597 1.00 65.31 119 ALA A O 1
ATOM 886 N N . PRO A 1 120 ? -41.167 -24.394 37.474 1.00 60.41 120 PRO A N 1
ATOM 887 C CA . PRO A 1 120 ? -42.587 -24.605 37.247 1.00 60.41 120 PRO A CA 1
ATOM 888 C C . PRO A 1 120 ? -42.965 -24.039 35.874 1.00 60.41 120 PRO A C 1
ATOM 890 O O . PRO A 1 120 ? -42.749 -22.864 35.586 1.00 60.41 120 PRO A O 1
ATOM 893 N N . THR A 1 121 ? -43.505 -24.897 35.009 1.00 60.06 121 THR A N 1
ATOM 894 C CA . THR A 1 121 ? -44.067 -24.522 33.709 1.00 60.06 121 THR A CA 1
ATOM 895 C C . THR A 1 121 ? -45.481 -23.983 33.913 1.00 60.06 121 THR A C 1
ATOM 897 O O . THR A 1 121 ? -46.445 -24.607 33.495 1.00 60.06 121 THR A O 1
ATOM 900 N N . GLN A 1 122 ? -45.626 -22.890 34.646 1.00 48.66 122 GLN A N 1
ATOM 901 C CA . GLN A 1 122 ? -46.888 -22.177 34.858 1.00 48.66 122 GLN A CA 1
ATOM 902 C C . GLN A 1 122 ? -46.505 -20.764 35.276 1.00 48.66 122 GLN A C 1
ATOM 904 O O . GLN A 1 122 ? -45.585 -20.590 36.067 1.00 48.66 122 GLN A O 1
ATOM 909 N N . ASP A 1 123 ? -47.130 -19.691 34.845 1.00 51.78 123 ASP A N 1
ATOM 910 C CA . ASP A 1 123 ? -48.218 -19.402 33.918 1.00 51.78 123 ASP A CA 1
ATOM 911 C C . ASP A 1 123 ? -48.060 -17.894 33.705 1.00 51.78 123 ASP A C 1
ATOM 913 O O . ASP A 1 123 ? -47.685 -17.216 34.660 1.00 51.78 123 ASP A O 1
ATOM 917 N N . GLU A 1 124 ? -48.292 -17.392 32.491 1.00 61.72 124 GLU A N 1
ATOM 918 C CA . GLU A 1 124 ? -48.357 -15.954 32.171 1.00 61.72 124 GLU A CA 1
ATOM 919 C C . GLU A 1 124 ? -47.280 -15.101 32.868 1.00 61.72 124 GLU A C 1
ATOM 921 O O . GLU A 1 124 ? -47.461 -14.622 33.990 1.00 61.72 124 GLU A O 1
ATOM 926 N N . GLU A 1 125 ? -46.144 -14.887 32.184 1.00 64.06 125 GLU A N 1
ATOM 927 C CA . GLU A 1 125 ? -45.157 -13.881 32.596 1.00 64.06 125 GLU A CA 1
ATOM 928 C C . GLU A 1 125 ? -45.878 -12.655 33.152 1.00 64.06 125 GLU A C 1
ATOM 930 O O . GLU A 1 125 ? -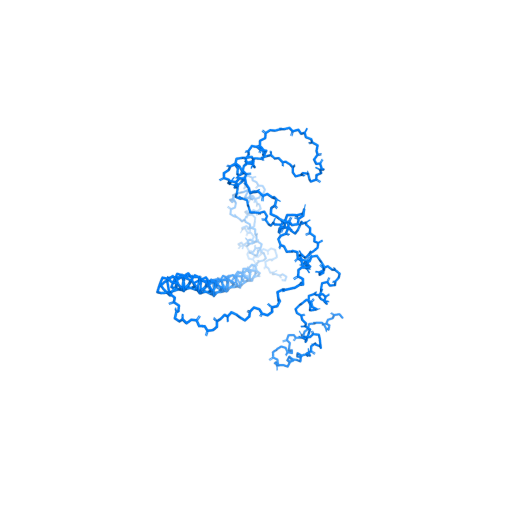46.692 -12.045 32.459 1.00 64.06 125 GLU A O 1
ATOM 935 N N . THR A 1 126 ? -45.616 -12.319 34.416 1.00 81.56 126 THR A N 1
ATOM 936 C CA . THR A 1 126 ? -46.293 -11.191 35.052 1.00 81.56 126 THR A CA 1
ATOM 937 C C . THR A 1 126 ? -46.094 -9.963 34.164 1.00 81.56 126 THR A C 1
ATOM 939 O O . THR A 1 126 ? -44.974 -9.741 33.703 1.00 81.56 126 THR A O 1
ATOM 942 N N . GLU A 1 127 ? -47.139 -9.166 33.922 1.00 85.94 127 GLU A N 1
ATOM 943 C CA . GLU A 1 127 ? -47.076 -8.017 32.999 1.00 85.94 127 GLU A CA 1
ATOM 944 C C . GLU A 1 127 ? -45.799 -7.151 33.151 1.00 85.94 127 GLU A C 1
ATOM 946 O O . GLU A 1 127 ? -45.173 -6.846 32.132 1.00 85.94 127 GLU A O 1
ATOM 951 N N . PRO A 1 128 ? -45.291 -6.850 34.370 1.00 90.06 128 PRO A N 1
ATOM 952 C CA . PRO A 1 128 ? -44.023 -6.136 34.540 1.00 90.06 128 PRO A CA 1
ATOM 953 C C . PRO A 1 128 ? -42.787 -6.879 34.000 1.00 90.06 128 PRO A C 1
ATOM 955 O O . PRO A 1 128 ? -41.874 -6.248 33.471 1.00 90.06 128 PRO A O 1
ATOM 958 N N . ILE A 1 129 ? -42.737 -8.211 34.119 1.00 90.06 129 ILE A N 1
ATOM 959 C CA . ILE A 1 129 ? -41.638 -9.050 33.612 1.00 90.06 129 ILE A CA 1
ATOM 960 C C . ILE A 1 129 ? -41.673 -9.088 32.083 1.00 90.06 129 ILE A C 1
ATOM 962 O O . ILE A 1 129 ? -40.628 -8.937 31.448 1.00 90.06 129 ILE A O 1
ATOM 966 N N . ARG A 1 130 ? -42.866 -9.230 31.491 1.00 89.88 130 ARG A N 1
ATOM 967 C CA . ARG A 1 130 ? -43.058 -9.217 30.035 1.00 89.88 130 ARG A CA 1
ATOM 968 C C . ARG A 1 130 ? -42.619 -7.882 29.431 1.00 89.88 130 ARG A C 1
ATOM 970 O O . ARG A 1 130 ? -41.866 -7.858 28.458 1.00 89.88 130 ARG A O 1
ATOM 977 N N . GLU A 1 131 ? -43.025 -6.765 30.036 1.00 92.88 131 GLU A N 1
ATOM 978 C CA . GLU A 1 131 ? -42.579 -5.430 29.623 1.00 92.88 131 GLU A CA 1
ATOM 979 C C . GLU A 1 131 ? -41.069 -5.232 29.781 1.00 92.88 131 GLU A C 1
ATOM 981 O O . GLU A 1 131 ? -40.433 -4.616 28.923 1.00 92.88 131 GLU A O 1
ATOM 986 N N . TRP A 1 132 ? -40.484 -5.730 30.872 1.00 94.06 132 TRP A N 1
ATOM 987 C CA . TRP A 1 132 ? -39.047 -5.629 31.109 1.00 94.06 132 TRP A CA 1
ATOM 988 C C . TRP A 1 132 ? -38.244 -6.418 30.072 1.00 94.06 132 TRP A C 1
ATOM 990 O O . TRP A 1 132 ? -37.291 -5.876 29.514 1.00 94.06 132 TRP A O 1
ATOM 1000 N N . ARG A 1 133 ? -38.657 -7.651 29.745 1.00 92.75 133 ARG A N 1
ATOM 1001 C CA . ARG A 1 133 ? -38.030 -8.447 28.678 1.00 92.75 133 ARG A CA 1
ATOM 1002 C C . ARG A 1 133 ? -38.163 -7.767 27.327 1.00 92.75 133 ARG A C 1
ATOM 1004 O O . ARG A 1 133 ? -37.155 -7.596 26.657 1.00 92.75 133 ARG A O 1
ATOM 1011 N N . ALA A 1 134 ? -39.352 -7.274 26.982 1.00 94.19 134 ALA A N 1
ATOM 1012 C CA . ALA A 1 134 ? -39.556 -6.537 25.738 1.00 94.19 134 ALA A CA 1
ATOM 1013 C C . ALA A 1 134 ? -38.656 -5.290 25.640 1.00 94.19 134 ALA A C 1
ATOM 1015 O O . ALA A 1 134 ? -38.045 -5.056 24.600 1.00 94.19 134 ALA A O 1
ATOM 1016 N N . LYS A 1 135 ? -38.520 -4.505 26.721 1.00 95.00 135 LYS A N 1
ATOM 1017 C CA . LYS A 1 135 ? -37.612 -3.342 26.768 1.00 95.00 135 LYS A CA 1
ATOM 1018 C C . LYS A 1 135 ? -36.142 -3.747 26.660 1.00 95.00 135 LYS A C 1
ATOM 1020 O O . LYS A 1 135 ? -35.388 -3.095 25.944 1.00 95.00 135 LYS A O 1
ATOM 1025 N N . ARG A 1 136 ? -35.734 -4.809 27.357 1.00 96.69 136 ARG A N 1
ATOM 1026 C CA . ARG A 1 136 ? -34.363 -5.331 27.326 1.00 96.69 136 ARG A CA 1
ATOM 1027 C C . ARG A 1 136 ? -34.004 -5.859 25.940 1.00 96.69 136 ARG A C 1
ATOM 1029 O O . ARG A 1 136 ? -32.957 -5.505 25.415 1.00 96.69 136 ARG A O 1
ATOM 1036 N N . ASP A 1 137 ? -34.868 -6.675 25.351 1.00 96.25 137 ASP A N 1
ATOM 1037 C CA . ASP A 1 137 ? -34.647 -7.268 24.034 1.00 96.25 137 ASP A CA 1
ATOM 1038 C C . ASP A 1 137 ? -34.635 -6.181 22.950 1.00 96.25 137 ASP A C 1
ATOM 1040 O O . ASP A 1 137 ? -33.812 -6.235 22.041 1.00 96.25 137 ASP A O 1
ATOM 1044 N N . ALA A 1 138 ? -35.460 -5.135 23.092 1.00 95.94 138 ALA A N 1
ATOM 1045 C CA . ALA A 1 138 ? -35.397 -3.957 22.229 1.00 95.94 138 ALA A CA 1
ATOM 1046 C C . ALA A 1 138 ? -34.075 -3.175 22.372 1.00 95.94 138 ALA A C 1
ATOM 1048 O O . ALA A 1 138 ? -33.530 -2.719 21.366 1.00 95.94 138 ALA A O 1
ATOM 1049 N N . ASP A 1 139 ? -33.536 -3.015 23.588 1.00 96.31 139 ASP A N 1
ATOM 1050 C CA . ASP A 1 139 ? -32.237 -2.354 23.782 1.00 96.31 139 ASP A CA 1
ATOM 1051 C C . ASP A 1 139 ? -31.074 -3.189 23.229 1.00 96.31 139 ASP A C 1
ATOM 1053 O O . ASP A 1 139 ? -30.214 -2.645 22.537 1.00 96.31 139 ASP A O 1
ATOM 1057 N N . LEU A 1 140 ? -31.079 -4.506 23.462 1.00 96.19 140 LEU A N 1
ATOM 1058 C CA . LEU A 1 140 ? -30.097 -5.429 22.890 1.00 96.19 140 LEU A CA 1
ATOM 1059 C C . LEU A 1 140 ? -30.136 -5.397 21.361 1.00 96.19 140 LEU A C 1
ATOM 1061 O O . LEU A 1 140 ? -29.104 -5.160 20.743 1.00 96.19 140 LEU A O 1
ATOM 1065 N N . ALA A 1 141 ? -31.322 -5.507 20.754 1.00 96.50 141 ALA A N 1
ATOM 1066 C CA . ALA A 1 141 ? -31.478 -5.439 19.302 1.00 96.50 141 ALA A CA 1
ATOM 1067 C C . ALA A 1 141 ? -30.958 -4.113 18.720 1.00 96.50 141 ALA A C 1
ATOM 1069 O O . ALA A 1 141 ? -30.275 -4.110 17.697 1.00 96.50 141 ALA A O 1
ATOM 1070 N N . ARG A 1 142 ? -31.214 -2.985 19.396 1.00 96.88 142 ARG A N 1
ATOM 1071 C CA . ARG A 1 142 ? -30.693 -1.666 19.000 1.00 96.88 142 ARG A CA 1
ATOM 1072 C C . ARG A 1 142 ? -29.165 -1.605 19.065 1.00 96.88 142 ARG A C 1
ATOM 1074 O O . ARG A 1 142 ? -28.533 -1.007 18.192 1.00 96.88 142 ARG A O 1
ATOM 1081 N N . ARG A 1 143 ? -28.557 -2.175 20.110 1.00 97.19 143 ARG A N 1
ATOM 1082 C CA . ARG A 1 143 ? -27.093 -2.226 20.263 1.00 97.19 143 ARG A CA 1
ATOM 1083 C C . ARG A 1 143 ? -26.462 -3.146 19.222 1.00 97.19 143 ARG A C 1
ATOM 1085 O O . ARG A 1 143 ? -25.452 -2.767 18.631 1.00 97.19 143 ARG A O 1
ATOM 1092 N N . ASP A 1 144 ? -27.081 -4.290 18.962 1.00 96.88 144 ASP A N 1
ATOM 1093 C CA . ASP A 1 144 ? -26.626 -5.248 17.962 1.00 96.88 144 ASP A CA 1
ATOM 1094 C C . ASP A 1 144 ? -26.689 -4.638 16.559 1.00 96.88 144 ASP A C 1
ATOM 1096 O O . ASP A 1 144 ? -25.679 -4.655 15.860 1.00 96.88 144 ASP A O 1
ATOM 1100 N N . GLU A 1 145 ? -27.797 -3.992 16.180 1.00 96.62 145 GLU A N 1
ATOM 1101 C CA . GLU A 1 145 ? -27.925 -3.278 14.900 1.00 96.62 145 GLU A CA 1
ATOM 1102 C C . GLU A 1 145 ? -26.841 -2.200 14.738 1.00 96.62 145 GLU A C 1
ATOM 1104 O O . GLU A 1 145 ? -26.170 -2.131 13.705 1.00 96.62 145 GLU A O 1
ATOM 1109 N N . ALA A 1 146 ? -26.603 -1.388 15.775 1.00 96.88 146 ALA A N 1
ATOM 1110 C CA . ALA A 1 146 ? -25.552 -0.373 15.748 1.00 96.88 146 ALA A CA 1
ATOM 1111 C C . ALA A 1 146 ? -24.147 -0.991 15.610 1.00 96.88 146 ALA A C 1
ATOM 1113 O O . ALA A 1 146 ? -23.307 -0.464 14.874 1.00 96.88 146 ALA A O 1
ATOM 1114 N N . SER A 1 147 ? -23.892 -2.114 16.290 1.00 96.81 147 SER A N 1
ATOM 1115 C CA . SER A 1 147 ? -22.613 -2.826 16.220 1.00 96.81 147 SER A CA 1
ATOM 1116 C C . SER A 1 147 ? -22.373 -3.447 14.840 1.00 96.81 147 SER A C 1
ATOM 1118 O O . SER A 1 147 ? -21.276 -3.307 14.294 1.00 96.81 147 SER A O 1
ATOM 1120 N N . GLN A 1 148 ? -23.404 -4.050 14.236 1.00 97.56 148 GLN A N 1
ATOM 1121 C CA . GLN A 1 148 ? -23.323 -4.637 12.900 1.00 97.56 148 GLN A CA 1
ATOM 1122 C C . GLN A 1 148 ? -23.121 -3.557 11.848 1.00 97.56 148 GLN A C 1
ATOM 1124 O O . GLN A 1 148 ? -22.213 -3.676 11.033 1.00 97.56 148 GLN A O 1
ATOM 1129 N N . ARG A 1 149 ? -23.857 -2.442 11.932 1.00 97.44 149 ARG A N 1
ATOM 1130 C CA . ARG A 1 149 ? -23.654 -1.304 11.029 1.00 97.44 149 ARG A CA 1
ATOM 1131 C C . ARG A 1 149 ? -22.216 -0.782 11.081 1.00 97.44 149 ARG A C 1
ATOM 1133 O O . ARG A 1 149 ? -21.615 -0.555 10.035 1.00 97.44 149 ARG A O 1
ATOM 1140 N N . LYS A 1 150 ? -21.643 -0.614 12.279 1.00 97.75 150 LYS A N 1
ATOM 1141 C CA . LYS A 1 150 ? -20.249 -0.159 12.434 1.00 97.75 150 LYS A CA 1
ATOM 1142 C C . LYS A 1 150 ? -19.255 -1.171 11.854 1.00 97.75 150 LYS A C 1
ATOM 1144 O O . LYS A 1 150 ? -18.277 -0.782 11.212 1.00 97.75 150 LYS A O 1
ATOM 1149 N N . LYS A 1 151 ? -19.506 -2.466 12.067 1.00 97.75 151 LYS A N 1
ATOM 1150 C CA . LYS A 1 151 ? -18.692 -3.554 11.514 1.00 97.75 151 LYS A CA 1
ATOM 1151 C C . LYS A 1 151 ? -18.742 -3.562 9.985 1.00 97.75 151 LYS A C 1
ATOM 1153 O O . LYS A 1 151 ? -17.691 -3.591 9.354 1.00 97.75 151 LYS A O 1
ATOM 1158 N N . GLU A 1 152 ? -19.929 -3.483 9.395 1.00 98.00 152 GLU A N 1
ATOM 1159 C CA . GLU A 1 152 ? -20.127 -3.418 7.943 1.00 98.00 152 GLU A CA 1
ATOM 1160 C C . GLU A 1 152 ? -19.474 -2.175 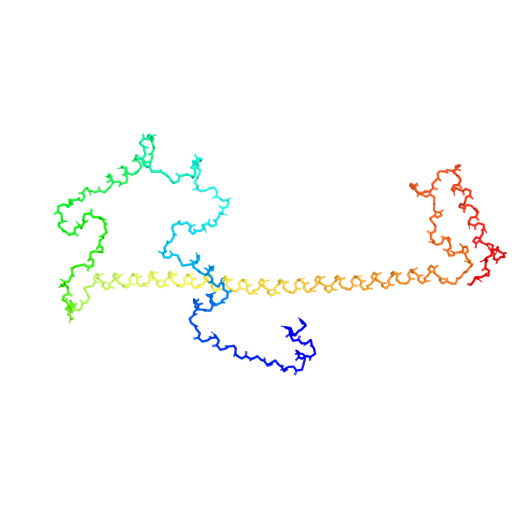7.329 1.00 98.00 152 GLU A C 1
ATOM 1162 O O . GLU A 1 152 ? -18.814 -2.274 6.296 1.00 98.00 152 GLU A O 1
ATOM 1167 N N . GLU A 1 153 ? -19.586 -1.014 7.979 1.00 97.75 153 GLU A N 1
ATOM 1168 C CA . GLU A 1 153 ? -18.925 0.221 7.546 1.00 97.75 153 GLU A CA 1
ATOM 1169 C C . GLU A 1 153 ? -17.398 0.093 7.572 1.00 97.75 153 GLU A C 1
ATOM 1171 O O . GLU A 1 153 ? -16.725 0.504 6.624 1.00 97.75 153 GLU A O 1
ATOM 1176 N N . THR A 1 154 ? -16.847 -0.528 8.617 1.00 97.62 154 THR A N 1
ATOM 1177 C CA . THR A 1 154 ? -15.402 -0.771 8.730 1.00 97.62 154 THR A CA 1
ATOM 1178 C C . THR A 1 154 ? -14.929 -1.745 7.653 1.00 97.62 154 THR A C 1
ATOM 1180 O O . THR A 1 154 ? -13.933 -1.474 6.989 1.00 97.62 154 THR A O 1
ATOM 1183 N N . ILE A 1 155 ? -15.670 -2.831 7.407 1.00 97.81 155 ILE A N 1
ATOM 1184 C CA . ILE A 1 155 ? -15.357 -3.794 6.341 1.00 97.81 155 ILE A CA 1
ATOM 1185 C C . ILE A 1 155 ? -15.430 -3.122 4.964 1.00 97.81 155 ILE A C 1
ATOM 1187 O O . ILE A 1 155 ? -14.515 -3.274 4.157 1.00 97.81 155 ILE A O 1
ATOM 1191 N N . SER A 1 156 ? -16.479 -2.339 4.695 1.00 97.88 156 SER A N 1
ATOM 1192 C CA . SER A 1 156 ? -16.633 -1.621 3.425 1.00 97.88 156 SER A CA 1
ATOM 1193 C C . SER A 1 156 ? -15.522 -0.593 3.209 1.00 97.88 156 SER A C 1
ATOM 1195 O O . SER A 1 156 ? -15.016 -0.451 2.096 1.00 97.88 156 SER A O 1
ATOM 1197 N N . THR A 1 157 ? -15.127 0.115 4.267 1.00 97.94 157 THR A N 1
ATOM 1198 C CA . THR A 1 157 ? -14.031 1.088 4.218 1.00 97.94 157 THR A CA 1
ATOM 1199 C C . THR A 1 157 ? -12.699 0.391 3.971 1.00 97.94 157 THR A C 1
ATOM 1201 O O . THR A 1 157 ? -11.968 0.809 3.080 1.00 97.94 157 THR A O 1
ATOM 1204 N N . ALA A 1 158 ? -12.423 -0.710 4.673 1.00 98.00 158 ALA A N 1
ATOM 1205 C CA . ALA A 1 158 ? -11.212 -1.500 4.478 1.00 98.00 158 ALA A CA 1
ATOM 1206 C C . ALA A 1 158 ? -11.119 -2.059 3.050 1.00 98.00 158 ALA A C 1
ATOM 1208 O O . ALA A 1 158 ? -10.072 -1.962 2.422 1.00 98.00 158 ALA A O 1
ATOM 1209 N N . GLN A 1 159 ? -12.221 -2.574 2.496 1.00 97.50 159 GLN A N 1
ATOM 1210 C CA . GLN A 1 159 ? -12.243 -3.062 1.116 1.00 97.50 159 GLN A CA 1
ATOM 1211 C C . GLN A 1 159 ? -11.933 -1.943 0.109 1.00 97.50 159 GLN A C 1
ATOM 1213 O O . GLN A 1 159 ? -11.097 -2.122 -0.773 1.00 97.50 159 GLN A O 1
ATOM 1218 N N . LYS A 1 160 ? -12.552 -0.766 0.270 1.00 98.00 160 LYS A N 1
ATOM 1219 C CA . LYS A 1 160 ? -12.274 0.398 -0.587 1.00 98.00 160 LYS A CA 1
ATOM 1220 C C . LYS A 1 160 ? -10.834 0.885 -0.462 1.00 98.00 160 LYS A C 1
ATOM 1222 O O . LYS A 1 160 ? -10.261 1.320 -1.458 1.00 98.00 160 LYS A O 1
ATOM 1227 N N . ASP A 1 161 ? -10.269 0.849 0.741 1.00 97.88 161 ASP A N 1
ATOM 1228 C CA . ASP A 1 161 ? -8.888 1.264 0.973 1.00 97.88 161 ASP A CA 1
ATOM 1229 C C . ASP A 1 161 ? -7.900 0.302 0.305 1.00 97.88 161 ASP A C 1
ATOM 1231 O O . ASP A 1 161 ? -6.973 0.748 -0.366 1.00 97.88 161 ASP A O 1
ATOM 1235 N N . ILE A 1 162 ? -8.165 -1.008 0.366 1.00 97.06 162 ILE A N 1
ATOM 1236 C CA . ILE A 1 162 ? -7.393 -2.028 -0.354 1.00 97.06 162 ILE A CA 1
ATOM 1237 C C . ILE A 1 162 ? -7.433 -1.773 -1.868 1.00 97.06 162 ILE A C 1
ATOM 1239 O O . ILE A 1 162 ? -6.379 -1.701 -2.507 1.00 97.06 162 ILE A O 1
ATOM 1243 N N . ASP A 1 163 ? -8.622 -1.581 -2.444 1.00 97.12 163 ASP A N 1
ATOM 1244 C CA . ASP A 1 163 ? -8.775 -1.326 -3.882 1.00 97.12 163 ASP A CA 1
ATOM 1245 C C . ASP A 1 163 ? -8.059 -0.025 -4.300 1.00 97.12 163 ASP A C 1
ATOM 1247 O O . ASP A 1 163 ? -7.281 0.000 -5.259 1.00 97.12 163 ASP A O 1
ATOM 1251 N N . SER A 1 164 ? -8.246 1.054 -3.533 1.00 97.25 164 SER A N 1
ATOM 1252 C CA . SER A 1 164 ? -7.597 2.357 -3.749 1.00 97.25 164 SER A CA 1
ATOM 1253 C C . SER A 1 164 ? -6.070 2.284 -3.619 1.00 97.25 164 SER A C 1
ATOM 1255 O O . SER A 1 164 ? -5.330 2.895 -4.406 1.00 97.25 164 SER A O 1
ATOM 1257 N N . PHE A 1 165 ? -5.569 1.510 -2.654 1.00 97.88 165 PHE A N 1
ATOM 1258 C CA . PHE A 1 165 ? -4.144 1.282 -2.466 1.00 97.88 165 PHE A CA 1
ATOM 1259 C C . PHE A 1 165 ? -3.542 0.612 -3.699 1.00 97.88 165 PHE A C 1
ATOM 1261 O O . PHE A 1 165 ? -2.579 1.137 -4.258 1.00 97.88 165 PHE A O 1
ATOM 1268 N N . TYR A 1 166 ? -4.130 -0.483 -4.186 1.00 97.19 166 TYR A N 1
ATOM 1269 C CA . TYR A 1 166 ? -3.609 -1.172 -5.365 1.00 97.19 166 TYR A CA 1
ATOM 1270 C C . TYR A 1 166 ? -3.741 -0.342 -6.643 1.00 97.19 166 TYR A C 1
ATOM 1272 O O . TYR A 1 166 ? -2.805 -0.317 -7.441 1.00 97.19 166 TYR A O 1
ATOM 1280 N N . GLU A 1 167 ? -4.828 0.411 -6.833 1.00 96.94 167 GLU A N 1
ATOM 1281 C CA . GLU A 1 167 ? -4.936 1.334 -7.966 1.00 96.94 167 GLU A CA 1
ATOM 1282 C C . GLU A 1 167 ? -3.843 2.410 -7.943 1.00 96.94 167 GLU A C 1
ATOM 1284 O O . GLU A 1 167 ? -3.178 2.665 -8.952 1.00 96.94 167 GLU A O 1
ATOM 1289 N N . SER A 1 168 ? -3.650 3.066 -6.798 1.00 96.81 168 SER A N 1
ATOM 1290 C CA . SER A 1 168 ? -2.666 4.142 -6.661 1.00 96.81 168 SER A CA 1
ATOM 1291 C C . SER A 1 168 ? -1.226 3.622 -6.724 1.00 96.81 168 SER A C 1
ATOM 1293 O O . SER A 1 168 ? -0.365 4.267 -7.336 1.00 96.81 168 SER A O 1
ATOM 1295 N N . TYR A 1 169 ? -0.966 2.439 -6.164 1.00 97.56 169 TYR A N 1
ATOM 1296 C CA . TYR A 1 169 ? 0.313 1.745 -6.245 1.00 97.56 169 TYR A CA 1
ATOM 1297 C C . TYR A 1 169 ? 0.633 1.344 -7.684 1.00 97.56 169 TYR A C 1
ATOM 1299 O O . TYR A 1 169 ? 1.695 1.712 -8.185 1.00 97.56 169 TYR A O 1
ATOM 1307 N N . ASN A 1 170 ? -0.296 0.690 -8.385 1.00 96.62 170 ASN A N 1
ATOM 1308 C CA . ASN A 1 170 ? -0.098 0.282 -9.775 1.00 96.62 170 ASN A CA 1
ATOM 1309 C C . ASN A 1 170 ? 0.145 1.496 -10.676 1.00 96.62 170 ASN A C 1
ATOM 1311 O O . ASN A 1 170 ? 1.122 1.515 -11.417 1.00 96.62 170 ASN A O 1
ATOM 1315 N N . ARG A 1 171 ? -0.635 2.578 -10.527 1.00 97.00 171 ARG A N 1
ATOM 1316 C CA . ARG A 1 171 ? -0.385 3.840 -11.252 1.00 97.00 171 ARG A CA 1
ATOM 1317 C C . ARG A 1 171 ? 1.009 4.406 -10.976 1.00 97.00 171 ARG A C 1
ATOM 1319 O O . ARG A 1 171 ? 1.654 4.924 -11.889 1.00 97.00 171 ARG A O 1
ATOM 1326 N N . LYS A 1 172 ? 1.483 4.341 -9.726 1.00 97.56 172 LYS A N 1
ATOM 1327 C CA . LYS A 1 172 ? 2.831 4.797 -9.352 1.00 97.56 172 LYS A CA 1
ATOM 1328 C C . LYS A 1 172 ? 3.903 3.920 -9.995 1.00 97.56 172 LYS A C 1
ATOM 1330 O O . LYS A 1 172 ? 4.840 4.464 -10.576 1.00 97.56 172 LYS A O 1
ATOM 1335 N N . VAL A 1 173 ? 3.753 2.600 -9.920 1.00 97.88 173 VAL A N 1
ATOM 1336 C CA . VAL A 1 173 ? 4.681 1.632 -10.511 1.00 97.88 173 VAL A CA 1
ATOM 1337 C C . VAL A 1 173 ? 4.736 1.791 -12.025 1.00 97.88 173 VAL A C 1
ATOM 1339 O O . VAL A 1 173 ? 5.827 1.888 -12.576 1.00 97.88 173 VAL A O 1
ATOM 1342 N N . ASP A 1 174 ? 3.595 1.893 -12.701 1.00 97.12 174 ASP A N 1
ATOM 1343 C CA . ASP A 1 174 ? 3.538 2.069 -14.153 1.00 97.12 174 ASP A CA 1
ATOM 1344 C C . ASP A 1 174 ? 4.172 3.391 -14.583 1.00 97.12 174 ASP A C 1
ATOM 1346 O O . ASP A 1 174 ? 4.950 3.428 -15.537 1.00 97.12 174 ASP A O 1
ATOM 1350 N N . LYS A 1 175 ? 3.933 4.474 -13.832 1.00 97.50 175 LYS A N 1
ATOM 1351 C CA . LYS A 1 175 ? 4.599 5.760 -14.065 1.00 97.50 175 LYS A CA 1
ATOM 1352 C C . LYS A 1 175 ? 6.114 5.655 -13.891 1.00 97.50 175 LYS A C 1
ATOM 1354 O O . LYS A 1 175 ? 6.846 6.187 -14.720 1.00 97.50 175 LYS A O 1
ATOM 1359 N N . GLN A 1 176 ? 6.585 4.991 -12.836 1.00 97.31 176 GLN A N 1
ATOM 1360 C CA . GLN A 1 176 ? 8.015 4.792 -12.596 1.00 97.31 176 GLN A CA 1
ATOM 1361 C C . GLN A 1 176 ? 8.647 3.924 -13.685 1.00 97.31 176 GLN A C 1
ATOM 1363 O O . GLN A 1 176 ? 9.677 4.304 -14.225 1.00 97.31 176 GLN A O 1
ATOM 1368 N N . LYS A 1 177 ? 8.003 2.821 -14.081 1.00 96.88 177 LYS A N 1
ATOM 1369 C CA . LYS A 1 177 ? 8.453 1.972 -15.192 1.00 96.88 177 LYS A CA 1
ATOM 1370 C C . LYS A 1 177 ? 8.539 2.758 -16.498 1.00 96.88 177 LYS A C 1
ATOM 1372 O O . LYS A 1 177 ? 9.559 2.685 -17.174 1.00 96.88 177 LYS A O 1
ATOM 1377 N N . ALA A 1 178 ? 7.510 3.537 -16.835 1.00 96.62 178 ALA A N 1
ATOM 1378 C CA . ALA A 1 178 ? 7.501 4.370 -18.035 1.00 96.62 178 ALA A CA 1
ATOM 1379 C C . ALA A 1 178 ? 8.585 5.457 -17.990 1.00 96.62 178 ALA A C 1
ATOM 1381 O O . ALA A 1 178 ? 9.248 5.710 -18.994 1.00 96.62 178 ALA A O 1
ATOM 1382 N N . GLN A 1 179 ? 8.801 6.074 -16.825 1.00 97.25 179 GLN A N 1
ATOM 1383 C CA . GLN A 1 179 ? 9.873 7.042 -16.623 1.00 97.25 179 GLN A CA 1
ATOM 1384 C C . GLN A 1 179 ? 11.249 6.392 -16.795 1.00 97.25 179 GLN A C 1
ATOM 1386 O O . GLN A 1 179 ? 12.051 6.903 -17.564 1.00 97.25 179 GLN A O 1
ATOM 1391 N N . THR A 1 180 ? 11.513 5.255 -16.149 1.00 96.38 180 THR A N 1
ATOM 1392 C CA . THR A 1 180 ? 12.784 4.533 -16.283 1.00 96.38 180 THR A CA 1
ATOM 1393 C C . THR A 1 180 ? 13.009 4.042 -17.710 1.00 96.38 180 THR A C 1
ATOM 1395 O O . THR A 1 180 ? 14.127 4.129 -18.204 1.00 96.38 180 THR A O 1
ATOM 1398 N N . ALA A 1 181 ? 11.967 3.571 -18.400 1.00 96.25 181 ALA A N 1
ATOM 1399 C CA . ALA A 1 181 ? 12.062 3.178 -19.804 1.00 96.25 181 ALA A CA 1
ATOM 1400 C C . ALA A 1 181 ? 12.449 4.371 -20.691 1.00 96.25 181 ALA A C 1
ATOM 1402 O O . ALA A 1 181 ? 13.364 4.261 -21.502 1.00 96.25 181 ALA A O 1
ATOM 1403 N N . LYS A 1 182 ? 11.813 5.528 -20.478 1.00 96.44 182 LYS A N 1
ATOM 1404 C CA . LYS A 1 182 ? 12.141 6.767 -21.185 1.00 96.44 182 LYS A CA 1
ATOM 1405 C C . LYS A 1 182 ? 13.553 7.262 -20.861 1.00 96.44 182 LYS A C 1
ATOM 1407 O O . LYS A 1 182 ? 14.293 7.618 -21.767 1.00 96.44 182 LYS A O 1
ATOM 1412 N N . GLU A 1 183 ? 13.949 7.265 -19.592 1.00 95.81 183 GLU A N 1
ATOM 1413 C CA . GLU A 1 183 ? 15.299 7.655 -19.168 1.00 95.81 183 GLU A CA 1
ATOM 1414 C C . GLU A 1 183 ? 16.363 6.711 -19.741 1.00 95.81 183 GLU A C 1
ATOM 1416 O O . GLU A 1 183 ? 17.431 7.165 -20.145 1.00 95.81 183 GLU A O 1
ATOM 1421 N N . ALA A 1 184 ? 16.074 5.410 -19.827 1.00 94.56 184 ALA A N 1
ATOM 1422 C CA . ALA A 1 184 ? 16.955 4.435 -20.457 1.00 94.56 184 ALA A CA 1
ATOM 1423 C C . ALA A 1 184 ? 17.076 4.673 -21.971 1.00 94.56 184 ALA A C 1
ATOM 1425 O O . ALA A 1 184 ? 18.189 4.649 -22.496 1.00 94.56 184 ALA A O 1
ATOM 1426 N N . GLU A 1 185 ? 15.970 4.950 -22.664 1.00 95.25 185 GLU A N 1
ATOM 1427 C CA . GLU A 1 185 ? 15.973 5.304 -24.089 1.00 95.25 185 GLU A CA 1
ATOM 1428 C C . GLU A 1 185 ? 16.750 6.604 -24.341 1.00 95.25 185 GLU A C 1
ATOM 1430 O O . GLU A 1 185 ? 17.627 6.643 -25.201 1.00 95.25 185 GLU A O 1
ATOM 1435 N N . GLU A 1 186 ? 16.514 7.648 -23.544 1.00 94.25 186 GLU A N 1
ATOM 1436 C CA . GLU A 1 186 ? 17.248 8.915 -23.624 1.00 94.25 186 GLU A CA 1
ATOM 1437 C C . GLU A 1 186 ? 18.740 8.734 -23.312 1.00 94.25 186 GLU A C 1
ATOM 1439 O O . GLU A 1 186 ? 19.595 9.342 -23.960 1.00 94.25 186 GLU A O 1
ATOM 1444 N N . PHE A 1 187 ? 19.080 7.882 -22.342 1.00 91.62 187 PHE A N 1
ATOM 1445 C CA . PHE A 1 187 ? 20.464 7.556 -22.014 1.00 91.62 187 PHE A CA 1
ATOM 1446 C C . PHE A 1 187 ? 21.159 6.823 -23.166 1.00 91.62 187 PHE A C 1
ATOM 1448 O O . PHE A 1 187 ? 22.296 7.162 -23.508 1.00 91.62 187 PHE A O 1
ATOM 1455 N N . LEU A 1 188 ? 20.479 5.862 -23.799 1.00 90.75 188 LEU A N 1
ATOM 1456 C CA . LEU A 1 188 ? 20.978 5.172 -24.988 1.00 90.75 188 LEU A CA 1
ATOM 1457 C C . LEU A 1 188 ? 21.129 6.136 -26.164 1.00 90.75 188 LEU A C 1
ATOM 1459 O O . LEU A 1 188 ? 22.209 6.192 -26.742 1.00 90.75 188 LEU A O 1
ATOM 1463 N N . ALA A 1 189 ? 20.128 6.968 -26.447 1.00 89.81 189 ALA A N 1
ATOM 1464 C CA . ALA A 1 189 ? 20.192 7.973 -27.503 1.00 89.81 189 ALA A CA 1
ATOM 1465 C C . ALA A 1 189 ? 21.336 8.976 -27.274 1.00 89.81 189 ALA A C 1
ATOM 1467 O O . ALA A 1 189 ? 22.077 9.304 -28.197 1.00 89.81 189 ALA A O 1
ATOM 1468 N N . LYS A 1 190 ? 21.553 9.428 -26.032 1.00 87.69 190 LYS A N 1
ATOM 1469 C CA . LYS A 1 190 ? 22.679 10.309 -25.679 1.00 87.69 190 LYS A CA 1
ATOM 1470 C C . LYS A 1 190 ? 24.029 9.606 -25.830 1.00 87.69 190 LYS A C 1
ATOM 1472 O O . LYS A 1 190 ? 25.011 10.217 -26.260 1.00 87.69 190 LYS A O 1
ATOM 1477 N N . ARG A 1 191 ? 24.107 8.320 -25.483 1.00 85.62 191 ARG A N 1
ATOM 1478 C CA . ARG A 1 191 ? 25.308 7.502 -25.693 1.00 85.62 191 ARG A CA 1
ATOM 1479 C C . ARG A 1 191 ? 25.588 7.305 -27.184 1.00 85.62 191 ARG A C 1
ATOM 1481 O O . ARG A 1 191 ? 26.741 7.402 -27.604 1.00 85.62 191 ARG A O 1
ATOM 1488 N N . GLU A 1 192 ? 24.554 7.066 -27.978 1.00 84.25 192 GLU A N 1
ATOM 1489 C CA . GLU A 1 192 ? 24.670 6.951 -29.426 1.00 84.25 192 GLU A CA 1
ATOM 1490 C C . GLU A 1 192 ? 25.078 8.285 -30.044 1.00 84.25 192 GLU A C 1
ATOM 1492 O O . GLU A 1 192 ? 26.059 8.298 -30.769 1.00 84.25 192 GLU A O 1
ATOM 1497 N N . ASP A 1 193 ? 24.472 9.419 -29.679 1.00 82.00 193 ASP A N 1
ATOM 1498 C CA . ASP A 1 193 ? 24.884 10.743 -30.173 1.00 82.00 193 ASP A CA 1
ATOM 1499 C C . ASP A 1 193 ? 26.333 11.092 -29.790 1.00 82.00 193 ASP A C 1
ATOM 1501 O O . ASP A 1 193 ? 27.092 11.620 -30.604 1.00 82.00 193 ASP A O 1
ATOM 1505 N N . THR A 1 194 ? 26.775 10.769 -28.572 1.00 77.19 194 THR A N 1
ATOM 1506 C CA . THR A 1 194 ? 28.179 11.004 -28.168 1.00 77.19 194 THR A CA 1
ATOM 1507 C C . THR A 1 194 ? 29.176 10.113 -28.919 1.00 77.19 194 THR A C 1
ATOM 1509 O O . THR A 1 194 ? 30.352 10.471 -29.023 1.00 77.19 194 THR A O 1
ATOM 1512 N N . THR A 1 195 ? 28.714 8.997 -29.489 1.00 77.12 195 THR A N 1
ATOM 1513 C CA . THR A 1 195 ? 29.526 8.063 -30.288 1.00 77.12 195 THR A CA 1
ATOM 1514 C C . THR A 1 195 ? 29.395 8.311 -31.797 1.00 77.12 195 THR A C 1
ATOM 1516 O O . THR A 1 195 ? 30.346 8.079 -32.544 1.00 77.12 195 THR A O 1
ATOM 1519 N N . ALA A 1 196 ? 28.243 8.795 -32.259 1.00 70.81 196 ALA A N 1
ATOM 1520 C CA . ALA A 1 196 ? 27.882 8.898 -33.661 1.00 70.81 196 ALA A CA 1
ATOM 1521 C C . ALA A 1 196 ? 28.611 10.051 -34.362 1.00 70.81 196 ALA A C 1
ATOM 1523 O O . ALA A 1 196 ? 28.508 11.211 -33.970 1.00 70.81 196 ALA A O 1
ATOM 1524 N N . GLY A 1 197 ? 29.306 9.684 -35.443 1.00 65.12 197 GLY A N 1
ATOM 1525 C CA . GLY A 1 197 ? 29.540 10.503 -36.634 1.00 65.12 197 GLY A CA 1
ATOM 1526 C C . GLY A 1 197 ? 30.163 11.880 -36.414 1.00 65.12 197 GLY A C 1
ATOM 1527 O O . GLY A 1 197 ? 29.456 12.876 -36.324 1.00 65.12 197 GLY A O 1
ATOM 1528 N N . GLY A 1 198 ? 31.494 11.934 -36.426 1.00 74.94 198 GLY A N 1
ATOM 1529 C CA . GLY A 1 198 ? 32.283 13.166 -36.396 1.00 74.94 198 GLY A CA 1
ATOM 1530 C C . GLY A 1 198 ? 33.771 12.864 -36.233 1.00 74.94 198 GLY A C 1
ATOM 1531 O O . GLY A 1 198 ? 34.170 11.702 -36.072 1.00 74.94 198 GLY A O 1
ATOM 1532 N N . THR A 1 199 ? 34.601 13.901 -36.241 1.00 77.50 199 THR A N 1
ATOM 1533 C CA . THR A 1 199 ? 36.024 13.780 -35.889 1.00 77.50 199 THR A CA 1
ATOM 1534 C C . THR A 1 199 ? 36.170 13.289 -34.439 1.00 77.50 199 THR A C 1
ATOM 1536 O O . THR A 1 199 ? 35.281 13.496 -33.605 1.00 77.50 199 THR A O 1
ATOM 1539 N N . ALA A 1 200 ? 37.282 12.632 -34.079 1.00 81.75 200 ALA A N 1
ATOM 1540 C CA . ALA A 1 200 ? 37.504 12.220 -32.683 1.00 81.75 200 ALA A CA 1
ATOM 1541 C C . ALA A 1 200 ? 37.406 13.401 -31.695 1.00 81.75 200 ALA A C 1
ATOM 1543 O O . ALA A 1 200 ? 36.936 13.235 -30.567 1.00 81.75 200 ALA A O 1
ATOM 1544 N N . TRP A 1 201 ? 37.769 14.604 -32.144 1.00 86.12 201 TRP A N 1
ATOM 1545 C CA . TRP A 1 201 ? 37.697 15.838 -31.367 1.00 86.12 201 TRP A CA 1
ATOM 1546 C C . TRP A 1 201 ? 36.267 16.323 -31.121 1.00 86.12 201 TRP A C 1
ATOM 1548 O O . TRP A 1 201 ? 35.981 16.815 -30.030 1.00 86.12 201 TRP A O 1
ATOM 1558 N N . GLU A 1 202 ? 35.341 16.125 -32.063 1.00 83.56 202 GLU A N 1
ATOM 1559 C CA . GLU A 1 202 ? 33.918 16.401 -31.836 1.00 83.56 202 GLU A CA 1
ATOM 1560 C C . GLU A 1 202 ? 33.337 15.516 -30.730 1.00 83.56 202 GLU A C 1
ATOM 1562 O O . GLU A 1 202 ? 32.616 16.021 -29.868 1.00 83.56 202 GLU A O 1
ATOM 1567 N N . ARG A 1 203 ? 33.705 14.227 -30.694 1.00 83.56 203 ARG A N 1
ATOM 1568 C CA . ARG A 1 203 ? 33.283 13.302 -29.626 1.00 83.56 203 ARG A CA 1
ATOM 1569 C C . ARG A 1 203 ? 33.842 13.712 -28.265 1.00 83.56 203 ARG A C 1
ATOM 1571 O O . ARG A 1 203 ? 33.097 13.792 -27.291 1.00 83.56 203 ARG A O 1
ATOM 1578 N N . ILE A 1 204 ? 35.133 14.049 -28.200 1.00 83.94 204 ILE A N 1
ATOM 1579 C CA . ILE A 1 204 ? 35.772 14.548 -26.970 1.00 83.94 204 ILE A CA 1
ATOM 1580 C C . ILE A 1 204 ? 35.083 15.833 -26.489 1.00 83.94 204 ILE A C 1
ATOM 1582 O O . ILE A 1 204 ? 34.777 15.966 -25.306 1.00 83.94 204 ILE A O 1
ATOM 1586 N N . ALA A 1 205 ? 34.769 16.760 -27.396 1.00 82.62 205 ALA A N 1
ATOM 1587 C CA . ALA A 1 205 ? 34.089 18.007 -27.062 1.00 82.62 205 ALA A CA 1
ATOM 1588 C C . ALA A 1 205 ? 32.655 17.819 -26.532 1.00 82.62 205 ALA A C 1
ATOM 1590 O O . ALA A 1 205 ? 32.169 18.696 -25.826 1.00 82.62 205 ALA A O 1
ATOM 1591 N N . LYS A 1 206 ? 31.969 16.709 -26.852 1.00 83.25 206 LYS A N 1
ATOM 1592 C CA . LYS A 1 206 ? 30.660 16.368 -26.257 1.00 83.25 206 LYS A CA 1
ATOM 1593 C C . LYS A 1 206 ? 30.782 15.866 -24.809 1.00 83.25 206 LYS A C 1
ATOM 1595 O O . LYS A 1 206 ? 29.840 16.013 -24.037 1.00 83.25 206 LYS A O 1
ATOM 1600 N N . LEU A 1 207 ? 31.922 15.274 -24.441 1.00 84.44 207 LEU A N 1
ATOM 1601 C CA . LEU A 1 207 ? 32.185 14.734 -23.099 1.00 84.44 207 LEU A CA 1
ATOM 1602 C C . LEU A 1 207 ? 32.784 15.772 -22.142 1.00 84.44 207 LEU A C 1
ATOM 1604 O O . LEU A 1 207 ? 32.636 15.658 -20.926 1.00 84.44 207 LEU A O 1
ATOM 1608 N N . VAL A 1 208 ? 33.483 16.768 -22.684 1.00 83.62 208 VAL A N 1
ATOM 1609 C CA . VAL A 1 208 ? 34.169 17.806 -21.911 1.00 83.62 208 VAL A CA 1
ATOM 1610 C C . VAL A 1 208 ? 33.303 19.063 -21.831 1.00 83.62 208 VAL A C 1
ATOM 1612 O O . VAL A 1 208 ? 32.837 19.575 -22.843 1.00 83.62 208 VAL A O 1
ATOM 1615 N N . ASP A 1 209 ? 33.138 19.613 -20.627 1.00 80.81 209 ASP A N 1
ATOM 1616 C CA . ASP A 1 209 ? 32.484 20.910 -20.437 1.00 80.81 209 ASP A CA 1
ATOM 1617 C C . ASP A 1 209 ? 33.366 22.058 -20.966 1.00 80.81 209 ASP A C 1
ATOM 1619 O O . ASP A 1 209 ? 34.329 22.498 -20.330 1.00 80.81 209 ASP A O 1
ATOM 1623 N N . LEU A 1 210 ? 33.023 22.559 -22.154 1.00 79.50 210 LEU A N 1
ATOM 1624 C CA . LEU A 1 210 ? 33.689 23.696 -22.793 1.00 79.50 210 LEU A CA 1
ATOM 1625 C C . LEU A 1 210 ? 33.084 25.055 -22.389 1.00 79.50 210 LEU A C 1
ATOM 1627 O O . LEU A 1 210 ? 33.650 26.096 -22.734 1.00 79.50 210 LEU A O 1
ATOM 1631 N N . SER A 1 211 ? 31.982 25.079 -21.625 1.00 75.25 211 SER A N 1
ATOM 1632 C CA . SER A 1 211 ? 31.284 26.316 -21.246 1.00 75.25 211 SER A CA 1
ATOM 1633 C C . SER A 1 211 ? 32.106 27.183 -20.288 1.00 75.25 211 SER A C 1
ATOM 1635 O O . SER A 1 211 ? 31.883 28.393 -20.212 1.00 75.25 211 SER A O 1
ATOM 1637 N N . GLY A 1 212 ? 33.039 26.591 -19.537 1.00 67.31 212 GLY A N 1
ATOM 1638 C CA . GLY A 1 212 ? 33.877 27.324 -18.587 1.00 67.31 212 GLY A CA 1
ATOM 1639 C C . GLY A 1 212 ? 33.135 27.925 -17.400 1.00 67.31 212 GLY A C 1
ATOM 1640 O O . GLY A 1 212 ? 33.702 28.775 -16.715 1.00 67.31 212 GLY A O 1
ATOM 1641 N N . LYS A 1 213 ? 31.883 27.528 -17.156 1.00 67.31 213 LYS A N 1
ATOM 1642 C CA . LYS A 1 213 ? 31.064 28.057 -16.066 1.00 67.31 213 LYS A CA 1
ATOM 1643 C C . LYS A 1 213 ? 31.131 27.122 -14.856 1.00 67.31 213 LYS A C 1
ATOM 1645 O O . LYS A 1 213 ? 31.096 25.906 -14.987 1.00 67.31 213 LYS A O 1
ATOM 1650 N N . GLY A 1 214 ? 31.210 27.698 -13.658 1.00 69.19 214 GLY A N 1
ATOM 1651 C CA . GLY A 1 214 ? 31.199 26.945 -12.400 1.00 69.19 214 GLY A CA 1
ATOM 1652 C C . GLY A 1 214 ? 32.552 26.351 -11.991 1.00 69.19 214 GLY A C 1
ATOM 1653 O O . GLY A 1 214 ? 33.594 26.660 -12.566 1.00 69.19 214 GLY A O 1
ATOM 1654 N N . GLN A 1 215 ? 32.527 25.500 -10.958 1.00 68.25 215 GLN A N 1
ATOM 1655 C CA . GLN A 1 215 ? 33.716 24.959 -10.277 1.00 68.25 215 GLN A CA 1
ATOM 1656 C C . GLN A 1 215 ? 34.668 24.193 -11.215 1.00 68.25 215 GLN A C 1
ATOM 1658 O O . GLN A 1 215 ? 35.884 24.197 -11.014 1.00 68.25 215 GLN A O 1
ATOM 1663 N N . SER A 1 216 ? 34.136 23.572 -12.272 1.00 60.25 216 SER A N 1
ATOM 1664 C CA . SER A 1 216 ? 34.942 22.870 -13.279 1.00 60.25 216 SER A CA 1
ATOM 1665 C C . SER A 1 216 ? 35.635 23.827 -14.260 1.00 60.25 216 SER A C 1
ATOM 1667 O O . SER A 1 216 ? 36.757 23.562 -14.704 1.00 60.25 216 SER A O 1
ATOM 1669 N N . GLY A 1 217 ? 35.011 24.978 -14.530 1.00 59.78 217 GLY A N 1
ATOM 1670 C CA . GLY A 1 217 ? 35.261 25.820 -15.696 1.00 59.78 217 GLY A CA 1
ATOM 1671 C C . GLY A 1 217 ? 36.622 26.507 -15.784 1.00 59.78 217 GLY A C 1
ATOM 1672 O O . GLY A 1 217 ? 37.055 26.810 -16.893 1.00 59.78 217 GLY A O 1
ATOM 1673 N N . GLY A 1 218 ? 37.318 26.698 -14.656 1.00 64.62 218 GLY A N 1
ATOM 1674 C CA . GLY A 1 218 ? 38.626 27.364 -14.590 1.00 64.62 218 GLY A CA 1
ATOM 1675 C C . GLY A 1 218 ? 38.593 28.814 -15.103 1.00 64.62 218 GLY A C 1
ATOM 1676 O O . GLY A 1 218 ? 38.315 29.068 -16.271 1.00 64.62 218 GLY A O 1
ATOM 1677 N N . GLY A 1 219 ? 38.912 29.779 -14.236 1.00 63.34 219 GLY A N 1
ATOM 1678 C CA . GLY A 1 219 ? 38.910 31.208 -14.588 1.00 63.34 219 GLY A CA 1
ATOM 1679 C C . GLY A 1 219 ? 39.820 31.582 -15.772 1.00 63.34 219 GLY A C 1
ATOM 1680 O O . GLY A 1 219 ? 40.607 30.766 -16.255 1.00 63.34 219 GLY A O 1
ATOM 1681 N N . ASP A 1 220 ? 39.737 32.844 -16.210 1.00 68.19 220 ASP A N 1
ATOM 1682 C CA . ASP A 1 220 ? 40.249 33.353 -17.499 1.00 68.19 220 ASP A CA 1
ATOM 1683 C C . ASP A 1 220 ? 41.778 33.219 -17.739 1.00 68.19 220 ASP A C 1
ATOM 1685 O O . ASP A 1 220 ? 42.257 33.448 -18.842 1.00 68.19 220 ASP A O 1
ATOM 1689 N N . GLY A 1 221 ? 42.554 32.770 -16.748 1.00 70.75 221 GLY A N 1
ATOM 1690 C CA . GLY A 1 221 ? 43.993 32.475 -16.864 1.00 70.75 221 GLY A CA 1
ATOM 1691 C C . GLY A 1 221 ? 44.387 31.016 -16.593 1.00 70.75 221 GLY A C 1
ATOM 1692 O O . GLY A 1 221 ? 45.572 30.703 -16.510 1.00 70.75 221 GLY A O 1
ATOM 1693 N N . SER A 1 222 ? 43.425 30.109 -16.404 1.00 76.75 222 SER A N 1
ATOM 1694 C CA . SER A 1 222 ? 43.713 28.709 -16.074 1.00 76.75 222 SER A CA 1
ATOM 1695 C C . SER A 1 222 ? 44.260 27.939 -17.283 1.00 76.75 222 SER A C 1
ATOM 1697 O O . SER A 1 222 ? 43.828 28.150 -18.418 1.00 76.75 222 SER A O 1
ATOM 1699 N N . SER A 1 223 ? 45.133 26.954 -17.040 1.00 79.38 223 SER A N 1
ATOM 1700 C CA . SER A 1 223 ? 45.512 25.930 -18.032 1.00 79.38 223 SER A CA 1
ATOM 1701 C C . SER A 1 223 ? 44.291 25.280 -18.694 1.00 79.38 223 SER A C 1
ATOM 1703 O O . SER A 1 223 ? 44.339 24.933 -19.872 1.00 79.38 223 SER A O 1
ATOM 1705 N N . LYS A 1 224 ? 43.164 25.211 -17.974 1.00 80.19 224 LYS A N 1
ATOM 1706 C CA . LYS A 1 224 ? 41.874 24.748 -18.490 1.00 80.19 224 LYS A CA 1
ATOM 1707 C C . LYS A 1 224 ? 41.309 25.641 -19.598 1.00 80.19 224 LYS A C 1
ATOM 1709 O O . LYS A 1 224 ? 40.733 25.107 -20.533 1.00 80.19 224 LYS A O 1
ATOM 1714 N N . LYS A 1 225 ? 41.485 26.970 -19.553 1.00 83.94 225 LYS A N 1
ATOM 1715 C CA . LYS A 1 225 ? 41.083 27.863 -20.660 1.00 83.94 225 LYS A CA 1
ATOM 1716 C C . LYS A 1 225 ? 41.906 27.563 -21.910 1.00 83.94 225 LYS A C 1
ATOM 1718 O O . LYS A 1 225 ? 41.331 27.335 -22.963 1.00 83.94 225 LYS A O 1
ATOM 1723 N N . ARG A 1 226 ? 43.233 27.445 -21.766 1.00 85.19 226 ARG A N 1
ATOM 1724 C CA . ARG A 1 226 ? 44.116 27.085 -22.889 1.00 85.19 226 ARG A CA 1
ATOM 1725 C C . ARG A 1 226 ? 43.769 25.718 -23.488 1.00 85.19 226 ARG A C 1
ATOM 1727 O O . ARG A 1 226 ? 43.765 25.582 -24.704 1.00 85.19 226 ARG A O 1
ATOM 1734 N N . MET A 1 227 ? 43.425 24.733 -22.653 1.00 85.50 227 MET A N 1
ATOM 1735 C CA . MET A 1 227 ? 42.923 23.435 -23.120 1.00 85.50 227 MET A CA 1
ATOM 1736 C C . MET A 1 227 ? 41.581 23.569 -23.855 1.00 85.50 227 MET A C 1
ATOM 1738 O O . MET A 1 227 ? 41.410 22.959 -24.904 1.00 85.50 227 MET A O 1
ATOM 1742 N N . ARG A 1 228 ? 40.636 24.373 -23.344 1.00 85.69 228 ARG A N 1
ATOM 1743 C CA . ARG A 1 228 ? 39.340 24.621 -24.001 1.00 85.69 228 ARG A CA 1
ATOM 1744 C C . ARG A 1 228 ? 39.511 25.263 -25.377 1.00 85.69 228 ARG A C 1
ATOM 1746 O O . ARG A 1 228 ? 38.922 24.769 -26.331 1.00 85.69 228 ARG A O 1
ATOM 1753 N N . ASP A 1 229 ? 40.343 26.296 -25.489 1.00 87.50 229 ASP A N 1
ATOM 1754 C CA . ASP A 1 229 ? 40.632 26.955 -26.770 1.00 87.50 229 ASP A CA 1
ATOM 1755 C C . ASP A 1 229 ? 41.281 25.976 -27.765 1.00 87.50 229 ASP A C 1
ATOM 1757 O O . ASP A 1 229 ? 40.893 25.923 -28.932 1.00 87.50 229 ASP A O 1
ATOM 1761 N N . LEU A 1 230 ? 42.210 25.133 -27.293 1.00 88.56 230 LEU A N 1
ATOM 1762 C CA . LEU A 1 230 ? 42.832 24.086 -28.109 1.00 88.56 230 LEU A CA 1
ATOM 1763 C C . LEU A 1 230 ? 41.807 23.045 -28.593 1.00 88.56 230 LEU A C 1
ATOM 1765 O O . LEU A 1 230 ? 41.801 22.700 -29.771 1.00 88.56 230 LEU A O 1
ATOM 1769 N N . LEU A 1 231 ? 40.915 22.574 -27.712 1.00 87.50 231 LEU A N 1
ATOM 1770 C CA . LEU A 1 231 ? 39.851 21.626 -28.064 1.00 87.50 231 LEU A CA 1
ATOM 1771 C C . LEU A 1 231 ? 38.853 22.222 -29.062 1.00 87.50 231 LEU A C 1
ATOM 1773 O O . LEU A 1 231 ? 38.416 21.523 -29.971 1.00 87.50 231 LEU A O 1
ATOM 1777 N N . LEU A 1 232 ? 38.508 23.504 -28.922 1.00 86.69 232 LEU A N 1
ATOM 1778 C CA . LEU A 1 232 ? 37.638 24.204 -29.868 1.00 86.69 232 LEU A CA 1
ATOM 1779 C C . LEU A 1 232 ? 38.296 24.342 -31.247 1.00 86.69 232 LEU A C 1
ATOM 1781 O O . LEU A 1 232 ? 37.626 24.131 -32.257 1.00 86.69 232 LEU A O 1
ATOM 1785 N N . SER A 1 233 ? 39.601 24.627 -31.296 1.00 87.38 233 SER A N 1
ATOM 1786 C CA . SER A 1 233 ? 40.366 24.659 -32.548 1.00 87.38 233 SER A CA 1
ATOM 1787 C C . SER A 1 233 ? 40.415 23.286 -33.221 1.00 87.38 233 SER A C 1
ATOM 1789 O O . SER A 1 233 ? 40.154 23.186 -34.415 1.00 87.38 233 SER A O 1
ATOM 1791 N N . LEU A 1 234 ? 40.710 22.226 -32.462 1.00 85.75 234 LEU A N 1
ATOM 1792 C CA . LEU A 1 234 ? 40.783 20.850 -32.972 1.00 85.75 234 LEU A CA 1
ATOM 1793 C C . LEU A 1 234 ? 39.416 20.304 -33.401 1.00 85.75 234 LEU A C 1
ATOM 1795 O O . LEU A 1 234 ? 39.341 19.498 -34.318 1.00 85.75 234 LEU A O 1
ATOM 1799 N N . LYS A 1 235 ? 38.330 20.757 -32.766 1.00 82.69 235 LYS A N 1
ATOM 1800 C CA . LYS A 1 235 ? 36.955 20.428 -33.163 1.00 82.69 235 LYS A CA 1
ATOM 1801 C C . LYS A 1 235 ? 36.584 21.015 -34.529 1.00 82.69 235 LYS A C 1
ATOM 1803 O O . LYS A 1 235 ? 35.845 20.382 -35.274 1.00 82.69 235 LYS A O 1
ATOM 1808 N N . ALA A 1 236 ? 37.035 22.233 -34.832 1.00 81.69 236 ALA A N 1
ATOM 1809 C CA . ALA A 1 236 ? 36.746 22.903 -36.103 1.00 81.69 236 ALA A CA 1
ATOM 1810 C C . ALA A 1 236 ? 37.656 22.430 -37.252 1.00 81.69 236 ALA A C 1
ATOM 1812 O O . ALA A 1 236 ? 37.321 22.611 -38.425 1.00 81.69 236 ALA A O 1
ATOM 1813 N N . ASP A 1 237 ? 38.807 21.846 -36.919 1.00 81.94 237 ASP A N 1
ATOM 1814 C CA . ASP A 1 237 ? 39.781 21.356 -37.881 1.00 81.94 237 ASP A CA 1
ATOM 1815 C C . ASP A 1 237 ? 39.451 19.924 -38.337 1.00 81.94 237 ASP A C 1
ATOM 1817 O O . ASP A 1 237 ? 39.568 18.951 -37.592 1.00 81.94 237 ASP A O 1
ATOM 1821 N N . LYS A 1 238 ? 39.037 19.799 -39.602 1.00 76.56 238 LYS A N 1
ATOM 1822 C CA . LYS A 1 238 ? 38.683 18.518 -40.232 1.00 76.56 238 LYS A CA 1
ATOM 1823 C C . LYS A 1 238 ? 39.898 17.655 -40.596 1.00 76.56 238 LYS A C 1
ATOM 1825 O O . LYS A 1 238 ? 39.730 16.459 -40.812 1.00 76.56 238 LYS A O 1
ATOM 1830 N N . ASP A 1 239 ? 41.091 18.248 -40.638 1.00 77.12 239 ASP A N 1
ATOM 1831 C CA . ASP A 1 239 ? 42.364 17.585 -40.946 1.00 77.12 239 ASP A CA 1
ATOM 1832 C C . ASP A 1 239 ? 43.203 17.347 -39.672 1.00 77.12 239 ASP A C 1
ATOM 1834 O O . ASP A 1 239 ? 44.375 16.966 -39.736 1.00 77.12 239 ASP A O 1
ATOM 1838 N N . ALA A 1 240 ? 42.602 17.550 -38.492 1.00 75.06 240 ALA A N 1
ATOM 1839 C CA . ALA A 1 240 ? 43.265 17.356 -37.213 1.00 75.06 240 ALA A CA 1
ATOM 1840 C C . ALA A 1 240 ? 43.773 15.907 -37.041 1.00 75.06 240 ALA A C 1
ATOM 1842 O O . ALA A 1 240 ? 43.130 14.947 -37.481 1.00 75.06 240 ALA A O 1
ATOM 1843 N N . PRO A 1 241 ? 44.899 15.696 -36.335 1.00 76.38 241 PRO A N 1
ATOM 1844 C CA . PRO A 1 241 ? 45.386 14.354 -36.035 1.00 76.38 241 PRO A CA 1
ATOM 1845 C C . PRO A 1 241 ? 44.317 13.561 -35.264 1.00 76.38 241 PRO A C 1
ATOM 1847 O O . PRO A 1 241 ? 43.822 14.015 -34.230 1.00 76.38 241 PRO A O 1
ATOM 1850 N N . GLY A 1 242 ? 43.939 12.391 -35.789 1.00 73.12 242 GLY A N 1
ATOM 1851 C CA . GLY A 1 242 ? 42.850 11.558 -35.257 1.00 73.12 242 GLY A CA 1
ATOM 1852 C C . GLY A 1 242 ? 41.437 11.939 -35.730 1.00 73.12 242 GLY A C 1
ATOM 1853 O O . GLY A 1 242 ? 40.465 11.368 -35.239 1.00 73.12 242 GLY A O 1
ATOM 1854 N N . ALA A 1 243 ? 41.291 12.889 -36.665 1.00 66.75 243 ALA A N 1
ATOM 1855 C CA . ALA A 1 243 ? 39.997 13.248 -37.252 1.00 66.75 243 ALA A CA 1
ATOM 1856 C C . ALA A 1 243 ? 39.388 12.102 -38.080 1.00 66.75 243 ALA A C 1
ATOM 1858 O O . ALA A 1 243 ? 38.194 11.830 -37.953 1.00 66.75 243 ALA A O 1
ATOM 1859 N N . ALA A 1 244 ? 40.212 11.389 -38.856 1.00 65.62 244 ALA A N 1
ATOM 1860 C CA . ALA A 1 244 ? 39.862 10.089 -39.423 1.00 65.62 244 ALA A CA 1
ATOM 1861 C C . ALA A 1 244 ? 39.967 9.040 -38.305 1.00 65.62 244 ALA A C 1
ATOM 1863 O O . ALA A 1 244 ? 41.056 8.800 -37.786 1.00 65.62 244 ALA A O 1
ATOM 1864 N N . GLY A 1 245 ? 38.825 8.509 -37.868 1.00 58.19 245 GLY A N 1
ATOM 1865 C CA . GLY A 1 245 ? 38.732 7.617 -36.712 1.00 58.19 245 GLY A CA 1
ATOM 1866 C C . GLY A 1 245 ? 39.594 6.350 -36.801 1.00 58.19 245 GLY A C 1
ATOM 1867 O O . GLY A 1 245 ? 40.028 5.944 -37.878 1.00 58.19 245 GLY A O 1
ATOM 1868 N N . LEU A 1 246 ? 39.805 5.740 -35.631 1.00 44.75 246 LEU A N 1
ATOM 1869 C CA . LEU A 1 246 ? 40.022 4.297 -35.491 1.00 44.75 246 LEU A CA 1
ATOM 1870 C C . LEU A 1 246 ? 38.708 3.554 -35.752 1.00 44.75 246 LEU A C 1
ATOM 1872 O O . LEU A 1 246 ? 37.655 4.118 -35.364 1.00 44.75 246 LEU A O 1
#

pLDDT: mean 73.16, std 18.96, range [35.84, 98.0]

Secondary structure (DSSP, 8-state):
--TTS--HHHHHTT-------GGGGS-HHHHHHHHHGGGGGGG-TTS-TT---------SS---------------SSHHHHHHHHHHHS----TT-TTS-TTS-S--TT-TT-------------HHHHHHHHHHHHHHHHHHHHHHHHHHHHHHHHHHHHHHHHHHHHHHHHHHHHHHHHHHHHHHHHHHHHHSSS-HHHHHHHHS--S--STTS--TTSHHHHHHHHHHHHHH-TTSTT-S--

Organism: NCBI:txid1442368

Sequence (246 aa):
MADRFPSIEDIDAGEIDVRPDPTAQGSFLEREQALLGEDAELFDTTDRPGAATVEDDDDLLGGDGDFTSAPVQPSGGDGQQELDDFESSFPAIDTRNESVAPSGTITDSTFGGYTNYTAPTQDEETEPIREWRAKRDADLARRDEASQRKKEETISTAQKDIDSFYESYNRKVDKQKAQTAKEAEEFLAKREDTTAGGTAWERIAKLVDLSGKGQSGGGDGSSKKRMRDLLLSLKADKDAPGAAGL

Foldseek 3Di:
DVPPDDDPVCVVVVPPPPPPDPQPPDDPLSVVCVVVPPCSVVPPPPPDDPPDDDDDPDPPDPDDDDDDPDDDDDDDDDVVVVVVVVCVVDDPDPPVPPQQDPPRDNPPVPPPDPDPCPPPPDDDDDPVRVVVVVVVVVVVVVVVVVVVVVVVVVVVVVVVVVVVVVVVVVVVVVVVVVVVVVVVVVVVVLVCVLVDDWFPLLSVPSVDPLVLDPPRNDDPPDPSPVVSVVSVVQRVDCPHVRRPDD

Radius of gyration: 41.69 Å; chains: 1; bounding box: 94×68×100 Å